Protein AF-A0A556N3B0-F1 (afdb_monomer_lite)

Secondary structure (DSSP, 8-state):
-------SSSTTTTTSSSS-THHHHHSS--------GGGG----EE-TTSPEEPP-GGGGGGSBGGGGTS--SSEEEEEEETTEEEEEES-PPTTBPPEEEEEEEETTEEEEEEEEES-EEEEEEEETTEEEEEEE-----SS-------EEEEEEETTS-EEEEEEBPP-SSEEEEEEEEEEETTEEEEEEEEEETTS-TT-EEEEEEEE-TT--EEEEEEEEEESSSS-SSTT-S--GGGB-

Organism: NCBI:txid2597671

pLDDT: mean 79.21, std 19.55, range [34.5, 97.25]

Sequence (244 aa):
MKYLFVSSFFGFMLLFLATSDFAKEFFTSDKEAFENPLDAILGEKKLDSGNLRRNNFDSILKLNASTLKDSSALYQIRKLRKNLFLLTRKKFFYNNKKYSLFVKTLGDQIVSYHAVNDFAIRGAVSLENRIYFMGDDFTGISNDWQSSYIVKITCLNLDFKEQWSTVSMLNKSYFFYGSGLKYKDNMLIAGIIIRNAGGSSMCVDYYDLFLSKKGEPIRSVFLGTDACTGKNVRELHDITALFE

Structure (mmCIF, N/CA/C/O backbone):
data_AF-A0A556N3B0-F1
#
_entry.id   AF-A0A556N3B0-F1
#
loop_
_atom_site.group_PDB
_atom_site.id
_atom_site.type_symbol
_atom_site.label_atom_id
_atom_site.label_alt_id
_atom_site.label_comp_id
_atom_site.label_asym_id
_atom_site.label_entity_id
_atom_site.label_seq_id
_atom_site.pdbx_PDB_ins_code
_atom_site.Cartn_x
_atom_site.Cartn_y
_atom_site.Cartn_z
_atom_site.occupancy
_atom_site.B_iso_or_equiv
_atom_site.auth_seq_id
_atom_site.auth_comp_id
_atom_site.auth_asym_id
_atom_site.auth_atom_id
_atom_site.pdbx_PDB_model_num
ATOM 1 N N . MET A 1 1 ? 0.324 70.563 -15.895 1.00 36.75 1 MET A N 1
ATOM 2 C CA . MET A 1 1 ? -0.375 70.099 -14.678 1.00 36.75 1 MET A CA 1
ATOM 3 C C . MET A 1 1 ? -1.746 69.571 -15.069 1.00 36.75 1 MET A C 1
ATOM 5 O O . MET A 1 1 ? -2.663 70.347 -15.285 1.00 36.75 1 MET A O 1
ATOM 9 N N . LYS A 1 2 ? -1.862 68.257 -15.246 1.00 34.50 2 LYS A N 1
ATOM 10 C CA . LYS A 1 2 ? -3.128 67.523 -15.338 1.00 34.50 2 LYS A CA 1
ATOM 11 C C . LYS A 1 2 ? -3.025 66.458 -14.259 1.00 34.50 2 LYS A C 1
ATOM 13 O O . LYS A 1 2 ? -2.029 65.761 -14.309 1.00 34.50 2 LYS A O 1
ATOM 18 N N . TYR A 1 3 ? -3.944 66.444 -13.297 1.00 37.59 3 TYR A N 1
ATOM 19 C CA . TYR A 1 3 ? -4.458 65.301 -12.520 1.00 37.59 3 TYR A CA 1
ATOM 20 C C . TYR A 1 3 ? -5.300 65.879 -11.373 1.00 37.59 3 TYR A C 1
ATOM 22 O O . TYR A 1 3 ? -4.870 65.996 -10.232 1.00 37.59 3 TYR A O 1
ATOM 30 N N . LEU A 1 4 ? -6.513 66.294 -11.721 1.00 41.03 4 LEU A N 1
ATOM 31 C CA . LEU A 1 4 ? -7.648 66.379 -10.810 1.00 41.03 4 LEU A CA 1
ATOM 32 C C . LEU A 1 4 ? -8.723 65.489 -11.439 1.00 41.03 4 LEU A C 1
ATOM 34 O O . LEU A 1 4 ? -8.844 65.493 -12.662 1.00 41.03 4 LEU A O 1
ATOM 38 N N . PHE A 1 5 ? -9.461 64.760 -10.600 1.00 39.12 5 PHE A N 1
ATOM 39 C CA . PHE A 1 5 ? -10.418 63.682 -10.907 1.00 39.12 5 PHE A CA 1
ATOM 40 C C . PHE A 1 5 ? -9.821 62.284 -11.088 1.00 39.12 5 PHE A C 1
ATOM 42 O O . PHE A 1 5 ? -9.620 61.856 -12.212 1.00 39.12 5 PHE A O 1
ATOM 49 N N . VAL A 1 6 ? -9.630 61.562 -9.974 1.00 39.59 6 VAL A N 1
ATOM 50 C CA . VAL A 1 6 ? -10.288 60.263 -9.687 1.00 39.59 6 VAL A CA 1
ATOM 51 C C . VAL A 1 6 ? -10.247 60.063 -8.160 1.00 39.59 6 VAL A C 1
ATOM 53 O O . VAL A 1 6 ? -9.342 59.431 -7.628 1.00 39.59 6 VAL A O 1
ATOM 56 N N . SER A 1 7 ? -11.190 60.646 -7.418 1.00 44.59 7 SER A N 1
ATOM 57 C CA . SER A 1 7 ? -11.272 60.467 -5.954 1.00 44.59 7 SER A CA 1
ATOM 58 C C . SER A 1 7 ? -12.703 60.358 -5.420 1.00 44.59 7 SER A C 1
ATOM 60 O O . SER A 1 7 ? -12.953 60.665 -4.260 1.00 44.59 7 SER A O 1
ATOM 62 N N . SER A 1 8 ? -13.657 59.886 -6.229 1.00 41.84 8 SER A N 1
ATOM 63 C CA . SER A 1 8 ? -15.051 59.734 -5.774 1.00 41.84 8 SER A CA 1
ATOM 64 C C . SER A 1 8 ? -15.704 58.377 -6.043 1.00 41.84 8 SER A C 1
ATOM 66 O O . SER A 1 8 ? -16.828 58.175 -5.600 1.00 41.84 8 SER A O 1
ATOM 68 N N . PHE A 1 9 ? -15.022 57.411 -6.673 1.00 42.44 9 PHE A N 1
ATOM 69 C CA . PHE A 1 9 ? -15.621 56.085 -6.918 1.00 42.44 9 PHE A CA 1
ATOM 70 C C . PHE A 1 9 ? -15.215 55.001 -5.904 1.00 42.44 9 PHE A C 1
ATOM 72 O O . PHE A 1 9 ? -15.945 54.035 -5.712 1.00 42.44 9 PHE A O 1
ATOM 79 N N . PHE A 1 10 ? -14.097 55.175 -5.189 1.00 39.94 10 PHE A N 1
ATOM 80 C CA . PHE A 1 10 ? -13.625 54.189 -4.202 1.00 39.94 10 PHE A CA 1
ATOM 81 C C . PHE A 1 10 ? -14.169 54.401 -2.780 1.00 39.94 10 PHE A C 1
ATOM 83 O O . PHE A 1 10 ? -14.151 53.474 -1.976 1.00 39.94 10 PHE A O 1
ATOM 90 N N . GLY A 1 11 ? -14.693 55.590 -2.465 1.00 37.81 11 GLY A N 1
ATOM 91 C CA . GLY A 1 11 ? -15.200 55.904 -1.123 1.00 37.81 11 GLY A CA 1
ATOM 92 C C . GLY A 1 11 ? -16.595 55.345 -0.824 1.00 37.81 11 GLY A C 1
ATOM 93 O O . GLY A 1 11 ? -16.906 55.070 0.329 1.00 37.81 11 GLY A O 1
ATOM 94 N N . PHE A 1 12 ? -17.428 55.131 -1.848 1.00 39.75 12 PHE A N 1
ATOM 95 C CA . PHE A 1 12 ? -18.817 54.694 -1.650 1.00 39.75 12 PHE A CA 1
ATOM 96 C C . PHE A 1 12 ? -18.993 53.169 -1.653 1.00 39.75 12 PHE A C 1
ATOM 98 O O . PHE A 1 12 ? -19.947 52.667 -1.064 1.00 39.75 12 PHE A O 1
ATOM 105 N N . MET A 1 13 ? -18.059 52.413 -2.246 1.00 35.75 13 MET A N 1
ATOM 106 C CA . MET A 1 13 ? -18.145 50.947 -2.249 1.00 35.75 13 MET A CA 1
ATOM 107 C C . MET A 1 13 ? -17.661 50.311 -0.935 1.00 35.75 13 MET A C 1
ATOM 109 O O . MET A 1 13 ? -18.086 49.214 -0.585 1.00 35.75 13 MET A O 1
ATOM 113 N N . LEU A 1 14 ? -16.826 51.021 -0.167 1.00 40.44 14 LEU A N 1
ATOM 114 C CA . LEU A 1 14 ? -16.344 50.564 1.140 1.00 40.44 14 LEU A CA 1
ATOM 115 C C . LEU A 1 14 ? -17.348 50.796 2.279 1.00 40.44 14 LEU A C 1
ATOM 117 O O . LEU A 1 14 ? -17.271 50.106 3.290 1.00 40.44 14 LEU A O 1
ATOM 121 N N . LEU A 1 15 ? -18.324 51.697 2.111 1.00 39.34 15 LEU A N 1
ATOM 122 C CA . LEU A 1 15 ? -19.358 51.923 3.128 1.00 39.34 15 LEU A CA 1
ATOM 123 C C . LEU A 1 15 ? -20.576 50.992 3.002 1.00 39.34 15 LEU A C 1
ATOM 125 O O . LEU A 1 15 ? -21.282 50.805 3.986 1.00 39.34 15 LEU A O 1
ATOM 129 N N . PHE A 1 16 ? -20.801 50.359 1.844 1.00 37.81 16 PHE A N 1
ATOM 130 C CA . PHE A 1 16 ? -21.902 49.398 1.660 1.00 37.81 16 PHE A CA 1
ATOM 131 C C . PHE A 1 16 ? -21.566 47.960 2.087 1.00 37.81 16 PHE A C 1
ATOM 133 O O . PHE A 1 16 ? -22.468 47.141 2.243 1.00 37.81 16 PHE A O 1
ATOM 140 N N . LEU A 1 17 ? -20.291 47.649 2.336 1.00 40.56 17 LEU A N 1
ATOM 141 C CA . LEU A 1 17 ? -19.880 46.359 2.908 1.00 40.56 17 LEU A CA 1
ATOM 142 C C . LEU A 1 17 ? -19.856 46.360 4.444 1.00 40.56 17 LEU A C 1
ATOM 144 O O . LEU A 1 17 ? -19.733 45.299 5.047 1.00 40.56 17 LEU A O 1
ATOM 148 N N . ALA A 1 18 ? -20.005 47.523 5.083 1.00 41.91 18 ALA A N 1
ATOM 149 C CA . ALA A 1 18 ? -19.912 47.654 6.537 1.00 41.91 18 ALA A CA 1
ATOM 150 C C . ALA A 1 18 ? -21.253 47.489 7.280 1.00 41.91 18 ALA A C 1
ATOM 152 O O . ALA A 1 18 ? -21.262 47.501 8.509 1.00 41.91 18 ALA A O 1
ATOM 153 N N . THR A 1 19 ? -22.382 47.335 6.578 1.00 46.47 19 THR A N 1
ATOM 154 C CA . THR A 1 19 ? -23.719 47.300 7.210 1.00 46.47 19 THR A CA 1
ATOM 155 C C . THR A 1 19 ? -24.640 46.187 6.723 1.00 46.47 19 THR A C 1
ATOM 157 O O . THR A 1 19 ? -25.815 46.185 7.075 1.00 46.47 19 THR A O 1
ATOM 160 N N . SER A 1 20 ? -24.144 45.210 5.962 1.00 42.59 20 SER A N 1
ATOM 161 C CA . SER A 1 20 ? -24.963 44.041 5.640 1.00 42.59 20 SER A CA 1
ATOM 162 C C . SER A 1 20 ? -24.733 42.938 6.668 1.00 42.59 20 SER A C 1
ATOM 164 O O . SER A 1 20 ? -23.603 42.515 6.921 1.00 42.59 20 SER A O 1
ATOM 166 N N . ASP A 1 21 ? -25.831 42.427 7.216 1.00 42.41 21 ASP A N 1
ATOM 167 C CA . ASP A 1 21 ? -25.923 41.215 8.039 1.00 42.41 21 ASP A CA 1
ATOM 168 C C . ASP A 1 21 ? -25.259 39.966 7.406 1.00 42.41 21 ASP A C 1
ATOM 170 O O . ASP A 1 21 ? -25.092 38.940 8.061 1.00 42.41 21 ASP A O 1
ATOM 174 N N . PHE A 1 22 ? -24.757 40.085 6.174 1.00 42.22 22 PHE A N 1
ATOM 175 C CA . PHE A 1 22 ? -23.908 39.133 5.461 1.00 42.22 22 PHE A CA 1
ATOM 176 C C . PHE A 1 22 ? -22.582 38.823 6.179 1.00 42.22 22 PHE A C 1
ATOM 178 O O . PHE A 1 22 ? -22.072 37.706 6.101 1.00 42.22 22 PHE A O 1
ATOM 185 N N . ALA A 1 23 ? -22.023 39.781 6.931 1.00 40.31 23 ALA A N 1
ATOM 186 C CA . ALA A 1 23 ? -20.825 39.527 7.735 1.00 40.31 23 ALA A CA 1
ATOM 187 C C . ALA A 1 23 ? -21.133 38.681 8.985 1.00 40.31 23 ALA A C 1
ATOM 189 O O . ALA A 1 23 ? -20.280 37.926 9.438 1.00 40.31 23 ALA A O 1
ATOM 190 N N . LYS A 1 24 ? -22.354 38.737 9.532 1.00 34.91 24 LYS A N 1
ATOM 191 C CA . LYS A 1 24 ? -22.738 37.902 10.682 1.00 34.91 24 LYS A CA 1
ATOM 192 C C . LYS A 1 24 ? -23.066 36.464 10.279 1.00 34.91 24 LYS A C 1
ATOM 194 O O . LYS A 1 24 ? -22.781 35.559 11.061 1.00 34.91 24 LYS A O 1
ATOM 199 N N . GLU A 1 25 ? -23.545 36.230 9.058 1.00 37.56 25 GLU A N 1
ATOM 200 C CA . GLU A 1 25 ? -23.748 34.874 8.522 1.00 37.56 25 GLU A CA 1
ATOM 201 C C . GLU A 1 25 ? -22.436 34.160 8.156 1.00 37.56 25 GLU A C 1
ATOM 203 O O . GLU A 1 25 ? -22.364 32.938 8.259 1.00 37.56 25 GLU A O 1
ATOM 208 N N . PHE A 1 26 ? -21.358 34.887 7.835 1.00 35.78 26 PHE A N 1
ATOM 209 C CA . PHE A 1 26 ? -20.042 34.269 7.601 1.00 35.78 26 PHE A CA 1
ATOM 210 C C . PHE A 1 26 ? -19.286 33.893 8.886 1.00 35.78 26 PHE A C 1
ATOM 212 O O . PHE A 1 26 ? -18.392 33.051 8.839 1.00 35.78 26 PHE A O 1
ATOM 219 N N . PHE A 1 27 ? -19.652 34.478 10.032 1.00 36.75 27 PHE A N 1
ATOM 220 C CA . PHE A 1 27 ? -19.010 34.223 11.331 1.00 36.75 27 PHE A CA 1
ATOM 221 C C . PHE A 1 27 ? -19.883 33.434 12.321 1.00 36.75 27 PHE A C 1
ATOM 223 O O . PHE A 1 27 ? -19.483 33.231 13.464 1.00 36.75 27 PHE A O 1
ATOM 230 N N . THR A 1 28 ? -21.051 32.938 11.900 1.00 37.50 28 THR A N 1
ATOM 231 C CA . THR A 1 28 ? -21.907 32.065 12.724 1.00 37.50 28 THR A CA 1
ATOM 232 C C . THR A 1 28 ? -22.195 30.737 12.025 1.00 37.50 28 THR A C 1
ATOM 234 O O . THR A 1 28 ? -23.330 30.324 11.820 1.00 37.50 28 THR A O 1
ATOM 237 N N . SER A 1 29 ? -21.125 30.024 11.675 1.00 36.59 29 SER A N 1
ATOM 238 C CA . SER A 1 29 ? -21.192 28.601 11.330 1.00 36.59 29 SER A CA 1
ATOM 239 C C . SER A 1 29 ? -19.967 27.819 11.829 1.00 36.59 29 SER A C 1
ATOM 241 O O . SER A 1 29 ? -19.617 26.796 11.249 1.00 36.59 29 SER A O 1
ATOM 243 N N . ASP A 1 30 ? -19.386 28.198 12.967 1.00 35.31 30 ASP A N 1
ATOM 244 C CA . ASP A 1 30 ? -18.747 27.206 13.842 1.00 35.31 30 ASP A CA 1
ATOM 245 C C . ASP A 1 30 ? -19.854 26.513 14.654 1.00 35.31 30 ASP A C 1
ATOM 247 O O . ASP A 1 30 ? -19.910 26.551 15.881 1.00 35.31 30 ASP A O 1
ATOM 251 N N . LYS A 1 31 ? -20.798 25.886 13.934 1.00 37.88 31 LYS A N 1
ATOM 252 C CA . LYS A 1 31 ? -21.476 24.710 14.478 1.00 37.88 31 LYS A CA 1
ATOM 253 C C . LYS A 1 31 ? -20.346 23.761 14.802 1.00 37.88 31 LYS A C 1
ATOM 255 O O . LYS A 1 31 ? -19.605 23.441 13.877 1.00 37.88 31 LYS A O 1
ATOM 260 N N . GLU A 1 32 ? -20.225 23.373 16.068 1.00 41.16 32 GLU A N 1
ATOM 261 C CA . GLU A 1 32 ? -19.396 22.270 16.546 1.00 41.16 32 GLU A CA 1
ATOM 262 C C . GLU A 1 32 ? -19.303 21.208 15.451 1.00 41.16 32 GLU A C 1
ATOM 264 O O . GLU A 1 32 ? -20.209 20.391 15.259 1.00 41.16 32 GLU A O 1
ATOM 269 N N . ALA A 1 33 ? -18.243 21.284 14.645 1.00 45.41 33 ALA A N 1
ATOM 270 C CA . ALA A 1 33 ? -17.947 20.229 13.718 1.00 45.41 33 ALA A CA 1
ATOM 271 C C . ALA A 1 33 ? -17.623 19.092 14.665 1.00 45.41 33 ALA A C 1
ATOM 273 O O . ALA A 1 33 ? -16.637 19.172 15.396 1.00 45.41 33 ALA A O 1
ATOM 274 N N . PHE A 1 34 ? -18.509 18.102 14.742 1.00 50.06 34 PHE A N 1
ATOM 275 C CA . PHE A 1 34 ? -18.175 16.832 15.353 1.00 50.06 34 PHE A CA 1
ATOM 276 C C . PHE A 1 34 ? -16.922 16.355 14.616 1.00 50.06 34 PHE A C 1
ATOM 278 O O . PHE A 1 34 ? -17.015 15.794 13.523 1.00 50.06 34 PHE A O 1
ATOM 285 N N . GLU A 1 35 ? -15.744 16.692 15.151 1.00 74.44 35 GLU A N 1
ATOM 286 C CA . GLU A 1 35 ? -14.474 16.222 14.635 1.00 74.44 35 GLU A CA 1
ATOM 287 C C . GLU A 1 35 ? -14.575 14.718 14.752 1.00 74.44 35 GLU A C 1
ATOM 289 O O . GLU A 1 35 ? -14.735 14.170 15.847 1.00 74.44 35 GLU A O 1
ATOM 294 N N . ASN A 1 36 ? -14.578 14.056 13.599 1.00 87.62 36 ASN A N 1
ATOM 295 C CA . ASN A 1 36 ? -14.548 12.615 13.557 1.00 87.62 36 ASN A CA 1
ATOM 296 C C . ASN A 1 36 ? -13.402 12.180 14.489 1.00 87.62 36 ASN A C 1
ATOM 298 O O . ASN A 1 36 ? -12.274 12.614 14.259 1.00 87.62 36 ASN A O 1
ATOM 302 N N . PRO A 1 37 ? -13.638 11.355 15.528 1.00 90.69 37 PRO A N 1
ATOM 303 C CA . PRO A 1 37 ? -12.607 11.009 16.508 1.00 90.69 37 PRO A CA 1
ATOM 304 C C . PRO A 1 37 ? -11.322 10.422 15.902 1.00 90.69 37 PRO A C 1
ATOM 306 O O . PRO A 1 37 ? -10.266 10.444 16.536 1.00 90.69 37 PRO A O 1
ATOM 309 N N . LEU A 1 38 ? -11.382 9.922 14.662 1.00 91.44 38 LEU A N 1
ATOM 310 C CA . LEU A 1 38 ? -10.204 9.524 13.894 1.00 91.44 38 LEU A CA 1
ATOM 311 C C . LEU A 1 38 ? -9.234 10.684 13.667 1.00 91.44 38 LEU A C 1
ATOM 313 O O . LEU A 1 38 ? -8.030 10.454 13.657 1.00 91.44 38 LEU A O 1
ATOM 317 N N . ASP A 1 39 ? -9.720 11.914 13.518 1.00 89.38 39 ASP A N 1
ATOM 318 C CA . ASP A 1 39 ? -8.914 13.105 13.238 1.00 89.38 39 ASP A CA 1
ATOM 319 C C . ASP A 1 39 ? -7.958 13.450 14.400 1.00 89.38 39 ASP A C 1
ATOM 321 O O . ASP A 1 39 ? -6.907 14.051 14.173 1.00 89.38 39 ASP A O 1
ATOM 325 N N . ALA A 1 40 ? -8.225 12.949 15.614 1.00 88.75 40 ALA A N 1
ATOM 326 C CA . ALA A 1 40 ? -7.316 13.029 16.763 1.00 88.75 40 ALA A CA 1
ATOM 327 C C . ALA A 1 40 ? -6.145 12.020 16.704 1.00 88.75 40 ALA A C 1
ATOM 329 O O . ALA A 1 40 ? -5.156 12.133 17.442 1.00 88.75 40 ALA A O 1
ATOM 330 N N . ILE A 1 41 ? -6.209 11.017 15.825 1.00 89.06 41 ILE A N 1
ATOM 331 C CA . ILE A 1 41 ? -5.116 10.069 15.591 1.00 89.06 41 ILE A CA 1
ATOM 332 C C . ILE A 1 41 ? -4.162 10.719 14.596 1.00 89.06 41 ILE A C 1
ATOM 334 O O . ILE A 1 41 ? -4.437 10.780 13.405 1.00 89.06 41 ILE A O 1
ATOM 338 N N . LEU A 1 42 ? -3.029 11.234 15.065 1.00 85.12 42 LEU A N 1
ATOM 339 C CA . LEU A 1 42 ? -2.148 12.087 14.262 1.00 85.12 42 LEU A CA 1
ATOM 340 C C . LEU A 1 42 ? -0.837 11.395 13.853 1.00 85.12 42 LEU A C 1
ATOM 342 O O . LEU A 1 42 ? -0.106 11.938 13.014 1.00 85.12 42 LEU A O 1
ATOM 346 N N . GLY A 1 43 ? -0.538 10.238 14.453 1.00 84.00 43 GLY A N 1
ATOM 347 C CA . GLY A 1 43 ? 0.666 9.448 14.206 1.00 84.00 43 GLY A CA 1
ATOM 348 C C . GLY A 1 43 ? 1.959 10.102 14.706 1.00 84.00 43 GLY A C 1
ATOM 349 O O . GLY A 1 43 ? 1.950 11.037 15.513 1.00 84.00 43 GLY A O 1
ATOM 350 N N . GLU A 1 44 ? 3.091 9.600 14.225 1.00 80.12 44 GLU A N 1
ATOM 351 C CA . GLU A 1 44 ? 4.426 10.084 14.598 1.00 80.12 44 GLU A CA 1
ATOM 352 C C . GLU A 1 44 ? 4.787 11.399 13.877 1.00 80.12 44 GLU A C 1
ATOM 354 O O . GLU A 1 44 ? 4.534 11.555 12.678 1.00 80.12 44 GLU A O 1
ATOM 359 N N . LYS A 1 45 ? 5.385 12.344 14.618 1.00 81.44 45 LYS A N 1
ATOM 360 C CA . LYS A 1 45 ? 5.829 13.661 14.125 1.00 81.44 45 LYS A CA 1
ATOM 361 C C . LYS A 1 45 ? 7.167 14.044 14.750 1.00 81.44 45 LYS A C 1
ATOM 363 O O . LYS A 1 45 ? 7.288 13.961 15.971 1.00 81.44 45 LYS A O 1
ATOM 368 N N . LYS A 1 46 ? 8.114 14.562 13.963 1.00 76.00 46 LYS A N 1
ATOM 369 C CA . LYS A 1 46 ? 9.288 15.268 14.499 1.00 76.00 46 LYS A CA 1
ATOM 370 C C . LYS A 1 46 ? 8.911 16.707 14.856 1.00 76.00 46 LYS A C 1
ATOM 372 O O . LYS A 1 46 ? 8.385 17.453 14.030 1.00 76.00 46 LYS A O 1
ATOM 377 N N . LEU A 1 47 ? 9.113 17.058 16.118 1.00 79.50 47 LEU A N 1
ATOM 378 C CA . LEU A 1 47 ? 8.875 18.388 16.664 1.00 79.50 47 LEU A CA 1
ATOM 379 C C . LEU A 1 47 ? 10.064 19.301 16.353 1.00 79.50 47 LEU A C 1
ATOM 381 O O . LEU A 1 47 ? 11.168 18.824 16.090 1.00 79.50 47 LEU A O 1
ATOM 385 N N . ASP A 1 48 ? 9.849 20.610 16.440 1.00 79.25 48 ASP A N 1
ATOM 386 C CA . ASP A 1 48 ? 10.894 21.609 16.172 1.00 79.25 48 ASP A CA 1
ATOM 387 C C . ASP A 1 48 ? 12.062 21.504 17.166 1.00 79.25 48 ASP A C 1
ATOM 389 O O . ASP A 1 48 ? 13.202 21.808 16.833 1.00 79.25 48 ASP A O 1
ATOM 393 N N . SER A 1 49 ? 11.802 20.959 18.359 1.00 74.94 49 SER A N 1
ATOM 394 C CA . SER A 1 49 ? 12.816 20.603 19.360 1.00 74.94 49 SER A CA 1
ATOM 395 C C . SER A 1 49 ? 13.689 19.400 18.978 1.00 74.94 49 SER A C 1
ATOM 397 O O . SER A 1 49 ? 14.543 18.992 19.757 1.00 74.94 49 SER A O 1
ATOM 399 N N . GLY A 1 50 ? 13.453 18.779 17.820 1.00 70.06 50 GLY A N 1
ATOM 400 C CA . GLY A 1 50 ? 14.121 17.554 17.378 1.00 70.06 50 GLY A CA 1
ATOM 401 C C . GLY A 1 50 ? 13.522 16.268 17.955 1.00 70.06 50 GLY A C 1
ATOM 402 O O . GLY A 1 50 ? 13.763 15.196 17.400 1.00 70.06 50 GLY A O 1
ATOM 403 N N . ASN A 1 51 ? 12.698 16.365 19.002 1.00 73.25 51 ASN A N 1
ATOM 404 C CA . ASN A 1 51 ? 12.033 15.227 19.635 1.00 73.25 51 ASN A CA 1
ATOM 405 C C . ASN A 1 51 ? 10.950 14.614 18.736 1.00 73.25 51 ASN A C 1
ATOM 407 O O . ASN A 1 51 ? 10.279 15.312 17.975 1.00 73.25 51 ASN A O 1
ATOM 411 N N . LEU A 1 52 ? 10.723 13.308 18.869 1.00 70.50 52 LEU A N 1
ATOM 412 C CA . LEU A 1 52 ? 9.631 12.609 18.192 1.00 70.50 52 LEU A CA 1
ATOM 413 C C . LEU A 1 52 ? 8.402 12.538 19.102 1.00 70.50 52 LEU A C 1
ATOM 415 O O . LEU A 1 52 ? 8.470 12.036 20.225 1.00 70.50 52 LEU A O 1
ATOM 419 N N . ARG A 1 53 ? 7.249 12.999 18.609 1.00 75.31 53 ARG A N 1
ATOM 420 C CA . ARG A 1 53 ? 5.962 12.720 19.250 1.00 75.31 53 ARG A CA 1
ATOM 421 C C . ARG A 1 53 ? 5.654 11.234 19.103 1.00 75.31 53 ARG A C 1
ATOM 423 O O . ARG A 1 53 ? 5.610 10.727 17.982 1.00 75.31 53 ARG A O 1
ATOM 430 N N . ARG A 1 54 ? 5.362 10.574 20.226 1.00 75.19 54 ARG A N 1
ATOM 431 C CA . ARG A 1 54 ? 4.957 9.165 20.268 1.00 75.19 54 ARG A CA 1
ATOM 432 C C . ARG A 1 54 ? 3.739 8.924 19.368 1.00 75.19 54 ARG A C 1
ATOM 434 O O . ARG A 1 54 ? 2.795 9.716 19.379 1.00 75.19 54 ARG A O 1
ATOM 441 N N . ASN A 1 55 ? 3.768 7.847 18.582 1.00 80.06 55 ASN A N 1
ATOM 442 C CA . ASN A 1 55 ? 2.615 7.443 17.780 1.00 80.06 55 ASN A CA 1
ATOM 443 C C . ASN A 1 55 ? 1.395 7.163 18.689 1.00 80.06 55 ASN A C 1
ATOM 445 O O . ASN A 1 55 ? 1.544 6.831 19.864 1.00 80.06 55 ASN A O 1
ATOM 449 N N . ASN A 1 56 ? 0.184 7.359 18.165 1.00 86.31 56 ASN A N 1
ATOM 450 C CA . ASN A 1 56 ? -1.058 7.233 18.936 1.00 86.31 56 ASN A CA 1
ATOM 451 C C . ASN A 1 56 ? -2.087 6.317 18.262 1.00 86.31 56 ASN A C 1
ATOM 453 O O . ASN A 1 56 ? -3.291 6.514 18.409 1.00 86.31 56 ASN A O 1
ATOM 457 N N . PHE A 1 57 ? -1.617 5.324 17.505 1.00 91.00 57 PHE A N 1
ATOM 458 C CA . PHE A 1 57 ? -2.498 4.432 16.753 1.00 91.00 57 PHE A CA 1
ATOM 459 C C . PHE A 1 57 ? -3.355 3.534 17.646 1.00 91.00 57 PHE A C 1
ATOM 461 O O . PHE A 1 57 ? -4.500 3.289 17.288 1.00 91.00 57 PHE A O 1
ATOM 468 N N . ASP A 1 58 ? -2.873 3.145 18.831 1.00 92.25 58 ASP A N 1
ATOM 469 C CA . ASP A 1 58 ? -3.648 2.359 19.806 1.00 92.25 58 ASP A CA 1
ATOM 470 C C . ASP A 1 58 ? -4.968 3.029 20.211 1.00 92.25 58 ASP A C 1
ATOM 472 O O . ASP A 1 58 ? -5.936 2.350 20.556 1.00 92.25 58 ASP A O 1
ATOM 476 N N . SER A 1 59 ? -5.048 4.362 20.127 1.00 91.81 59 SER A N 1
ATOM 477 C CA . SER A 1 59 ? -6.285 5.102 20.386 1.00 91.81 59 SER A CA 1
ATOM 478 C C . SER A 1 59 ? -7.430 4.684 19.460 1.00 91.81 59 SER A C 1
ATOM 480 O O . SER A 1 59 ? -8.586 4.843 19.841 1.00 91.81 59 SER A O 1
ATOM 482 N N . ILE A 1 60 ? -7.139 4.102 18.287 1.00 94.25 60 ILE A N 1
ATOM 483 C CA . ILE A 1 60 ? -8.164 3.617 17.357 1.00 94.25 60 ILE A CA 1
ATOM 484 C C . ILE A 1 60 ? -9.000 2.478 17.940 1.00 94.25 60 ILE A C 1
ATOM 486 O O . ILE A 1 60 ? -10.175 2.361 17.618 1.00 94.25 60 ILE A O 1
ATOM 490 N N . LEU A 1 61 ? -8.420 1.662 18.827 1.00 96.12 61 LEU A N 1
ATOM 491 C CA . LEU A 1 61 ? -9.107 0.530 19.456 1.00 96.12 61 LEU A CA 1
ATOM 492 C C . LEU A 1 61 ? -10.203 0.979 20.433 1.00 96.12 61 LEU A C 1
ATOM 494 O O . LEU A 1 61 ? -11.043 0.179 20.830 1.00 96.12 61 LEU A O 1
ATOM 498 N N . LYS A 1 62 ? -10.193 2.256 20.833 1.00 94.88 62 LYS A N 1
ATOM 499 C CA . LYS A 1 62 ? -11.189 2.852 21.733 1.00 94.88 62 LYS A CA 1
ATOM 500 C C . LYS A 1 62 ? -12.374 3.465 20.982 1.00 94.88 62 LYS A C 1
ATOM 502 O O . LYS A 1 62 ? -13.298 3.951 21.624 1.00 94.88 62 LYS A O 1
ATOM 507 N N . LEU A 1 63 ? -12.323 3.496 19.650 1.00 95.00 63 LEU A N 1
ATOM 508 C CA . LEU A 1 63 ? -13.362 4.082 18.809 1.00 95.00 63 LEU A CA 1
ATOM 509 C C . LEU A 1 63 ? -14.370 3.022 18.359 1.00 95.00 63 LEU A C 1
ATOM 511 O O . LEU A 1 63 ? -14.043 1.840 18.213 1.00 95.00 63 LEU A O 1
ATOM 515 N N . ASN A 1 64 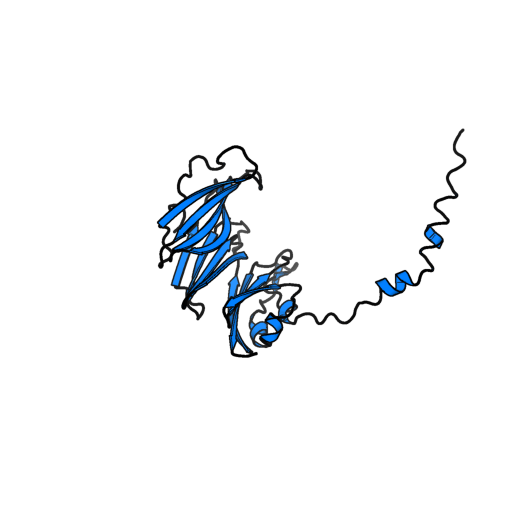? -15.586 3.473 18.060 1.00 95.69 64 ASN A N 1
ATOM 516 C CA . ASN A 1 64 ? -16.603 2.629 17.449 1.00 95.69 64 ASN A CA 1
ATOM 517 C C . ASN A 1 64 ? -16.346 2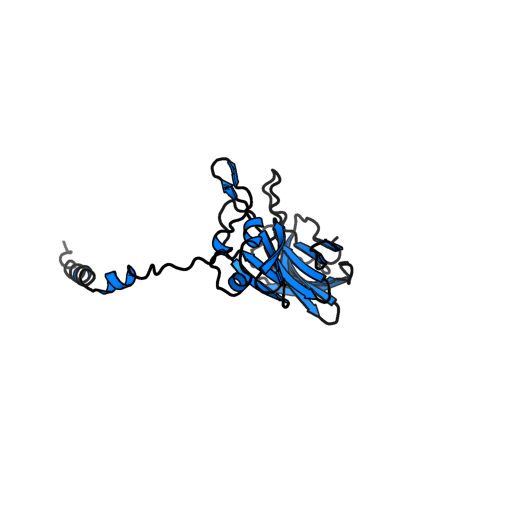.488 15.941 1.00 95.69 64 ASN A C 1
ATOM 519 O O . ASN A 1 64 ? -15.886 3.411 15.268 1.00 95.69 64 ASN A O 1
ATOM 523 N N . ALA A 1 65 ? -16.675 1.330 15.376 1.00 95.31 65 ALA A N 1
ATOM 524 C CA . ALA A 1 65 ? -16.544 1.071 13.946 1.00 95.31 65 ALA A CA 1
ATOM 525 C C . ALA A 1 65 ? -17.479 1.954 13.104 1.00 95.31 65 ALA A C 1
ATOM 527 O O . ALA A 1 65 ? -17.184 2.221 11.939 1.00 95.31 65 ALA A O 1
ATOM 528 N N . SER A 1 66 ? -18.589 2.423 13.673 1.00 93.81 66 SER A N 1
ATOM 529 C CA . SER A 1 66 ? -19.491 3.414 13.083 1.00 93.81 66 SER A CA 1
ATOM 530 C C . SER A 1 66 ? -18.758 4.687 12.658 1.00 93.81 66 SER A C 1
ATOM 532 O O . SER A 1 66 ? -19.030 5.179 11.567 1.00 93.81 66 SER A O 1
ATOM 534 N N . THR A 1 67 ? -17.732 5.111 13.400 1.00 92.25 67 THR A N 1
ATOM 535 C CA . THR A 1 67 ? -16.871 6.254 13.056 1.00 92.25 67 THR A CA 1
ATOM 536 C C . THR A 1 67 ? -16.140 6.086 11.715 1.00 92.25 67 THR A C 1
ATOM 538 O O . THR A 1 67 ? -15.786 7.066 11.060 1.00 92.25 67 THR A O 1
ATOM 541 N N . LEU A 1 68 ? -15.943 4.844 11.250 1.00 92.44 68 LEU A N 1
ATOM 542 C CA . LEU A 1 68 ? -15.353 4.555 9.937 1.00 92.44 68 LEU A CA 1
ATOM 543 C C . LEU A 1 68 ? -16.318 4.818 8.767 1.00 92.44 68 LEU A C 1
ATOM 545 O O . LEU A 1 68 ? -15.906 4.749 7.608 1.00 92.44 68 LEU A O 1
ATOM 549 N N . LYS A 1 69 ? -17.605 5.052 9.045 1.00 85.88 69 LYS A N 1
ATOM 550 C CA . LYS A 1 69 ? -18.614 5.422 8.040 1.00 85.88 69 LYS A CA 1
ATOM 551 C C . LYS A 1 69 ? -18.737 6.935 7.886 1.00 85.88 69 LYS A C 1
ATOM 553 O O . LYS A 1 69 ? -19.189 7.391 6.838 1.00 85.88 69 LYS A O 1
ATOM 558 N N . ASP A 1 70 ? -18.320 7.680 8.901 1.00 83.88 70 ASP A N 1
ATOM 559 C CA . ASP A 1 70 ? -18.381 9.132 8.910 1.00 83.88 70 ASP A CA 1
ATOM 560 C C . ASP A 1 70 ? -17.244 9.726 8.074 1.00 83.88 70 ASP A C 1
ATOM 562 O O . ASP A 1 70 ? -16.167 9.141 7.909 1.00 83.88 70 ASP A O 1
ATOM 566 N N . SER A 1 71 ? -17.458 10.928 7.545 1.00 85.44 71 SER A N 1
ATOM 567 C CA . SER A 1 71 ? -16.384 11.659 6.882 1.00 85.44 71 SER A CA 1
ATOM 568 C C . SER A 1 71 ? -15.319 12.053 7.904 1.00 85.44 71 SER A C 1
ATOM 570 O O . SER A 1 71 ? -15.632 12.671 8.915 1.00 85.44 71 SER A O 1
ATOM 572 N N . SER A 1 72 ? -14.059 11.735 7.622 1.00 89.81 72 SER A N 1
ATOM 573 C CA . SER A 1 72 ? -12.903 12.228 8.377 1.00 89.81 72 SER A CA 1
ATOM 574 C C . SER A 1 72 ? -12.183 13.311 7.573 1.00 89.81 72 SER A C 1
ATOM 576 O O . SER A 1 72 ? -12.001 13.179 6.352 1.00 89.81 72 SER A O 1
ATOM 578 N N . ALA A 1 73 ? -11.765 14.386 8.242 1.00 89.12 73 ALA A N 1
ATOM 579 C CA . ALA A 1 73 ? -10.998 15.455 7.611 1.00 89.12 73 ALA A CA 1
ATOM 580 C C . ALA A 1 73 ? -9.557 15.012 7.309 1.00 89.12 73 ALA A C 1
ATOM 582 O O . ALA A 1 73 ? -8.977 15.404 6.289 1.00 89.12 73 ALA A O 1
ATOM 583 N N . LEU A 1 74 ? -8.985 14.168 8.169 1.00 88.25 74 LEU A N 1
ATOM 584 C CA . LEU A 1 74 ? -7.604 13.709 8.082 1.00 88.25 74 LEU A CA 1
ATOM 585 C C . LEU A 1 74 ? -7.440 12.439 7.239 1.00 88.25 74 LEU A C 1
ATOM 587 O O . LEU A 1 74 ? -6.417 12.282 6.564 1.00 88.25 74 LEU A O 1
ATOM 591 N N . TYR A 1 75 ? -8.433 11.552 7.243 1.00 90.94 75 TYR A N 1
ATOM 592 C CA . TYR A 1 75 ? -8.358 10.223 6.647 1.00 90.94 75 TYR A CA 1
ATOM 593 C C . TYR A 1 75 ? -9.317 10.040 5.476 1.00 90.94 75 TYR A C 1
ATOM 595 O O . TYR A 1 75 ? -10.486 10.426 5.490 1.00 90.94 75 TYR A O 1
ATOM 603 N N . GLN A 1 76 ? -8.806 9.395 4.435 1.00 91.75 76 GLN A N 1
ATOM 604 C CA . GLN A 1 76 ? -9.591 8.714 3.428 1.00 91.75 76 GLN A CA 1
ATOM 605 C C . GLN A 1 76 ? -9.823 7.292 3.918 1.00 91.75 76 GLN A C 1
ATOM 607 O O . GLN A 1 76 ? -8.873 6.540 4.133 1.00 91.75 76 GLN A O 1
ATOM 612 N N . ILE A 1 77 ? -11.090 6.935 4.088 1.00 93.81 77 ILE A N 1
ATOM 613 C CA . ILE A 1 77 ? -11.494 5.622 4.575 1.00 93.81 77 ILE A CA 1
ATOM 614 C C . ILE A 1 77 ? -11.983 4.817 3.379 1.00 93.81 77 ILE A C 1
ATOM 616 O O . ILE A 1 77 ? -12.944 5.194 2.710 1.00 93.81 77 ILE A O 1
ATOM 620 N N . ARG A 1 78 ? -11.309 3.705 3.091 1.00 94.31 78 ARG A N 1
ATOM 621 C CA . ARG A 1 78 ? -11.690 2.775 2.031 1.00 94.31 78 ARG A CA 1
ATOM 622 C C . ARG A 1 78 ? -12.028 1.424 2.634 1.00 94.31 78 ARG A C 1
ATOM 624 O O . ARG A 1 78 ? -11.183 0.763 3.231 1.00 94.31 78 ARG A O 1
ATOM 631 N N . LYS A 1 79 ? -13.260 0.970 2.430 1.00 94.81 79 LYS A N 1
ATOM 632 C CA . LYS A 1 79 ? -13.661 -0.392 2.783 1.00 94.81 79 LYS A CA 1
ATOM 633 C C . LYS A 1 79 ? -13.040 -1.381 1.794 1.00 94.81 79 LYS A C 1
ATOM 635 O O . LYS A 1 79 ? -13.252 -1.249 0.594 1.00 94.81 79 LYS A O 1
ATOM 640 N N . LEU A 1 80 ? -12.286 -2.364 2.289 1.00 93.38 80 LEU A N 1
ATOM 641 C CA . LEU A 1 80 ? -11.711 -3.431 1.455 1.00 93.38 80 LEU A CA 1
ATOM 642 C C . LEU A 1 80 ? -12.612 -4.666 1.414 1.00 93.38 80 LEU A C 1
ATOM 644 O O . LEU A 1 80 ? -12.718 -5.324 0.387 1.00 93.38 80 LEU A O 1
ATOM 648 N N . ARG A 1 81 ? -13.273 -4.973 2.534 1.00 92.56 81 ARG A N 1
ATOM 649 C CA . ARG A 1 81 ? -14.316 -6.005 2.655 1.00 92.56 81 ARG A CA 1
ATOM 650 C C . ARG A 1 81 ? -15.207 -5.705 3.860 1.00 92.56 81 ARG A C 1
ATOM 652 O O . ARG A 1 81 ? -15.026 -4.687 4.522 1.00 92.56 81 ARG A O 1
ATOM 659 N N . LYS A 1 82 ? -16.178 -6.578 4.166 1.00 91.44 82 LYS A N 1
ATOM 660 C CA . LYS A 1 82 ? -17.199 -6.354 5.213 1.00 91.44 82 LYS A CA 1
ATOM 661 C C . LYS A 1 82 ? -16.631 -5.814 6.533 1.00 91.44 82 LYS A C 1
ATOM 663 O O . LYS A 1 82 ? -17.215 -4.881 7.071 1.00 91.44 82 LYS A O 1
ATOM 668 N N . ASN A 1 83 ? -15.523 -6.379 7.008 1.00 95.06 83 ASN A N 1
ATOM 669 C CA . ASN A 1 83 ? -14.944 -6.124 8.327 1.00 95.06 83 ASN A CA 1
ATOM 670 C C . ASN A 1 83 ? -13.500 -5.592 8.292 1.00 95.06 83 ASN A C 1
ATOM 672 O O . ASN A 1 83 ? -12.799 -5.684 9.297 1.00 95.06 83 ASN A O 1
ATOM 676 N N . LEU A 1 84 ? -13.034 -5.098 7.144 1.00 96.62 84 LEU A N 1
ATOM 677 C CA . LEU A 1 84 ? -11.666 -4.614 6.970 1.00 96.62 84 LEU A CA 1
ATOM 678 C C . LEU A 1 84 ? -11.673 -3.303 6.192 1.00 96.62 84 LEU A C 1
ATOM 680 O O . LEU A 1 84 ? -12.201 -3.227 5.076 1.00 96.62 84 LEU A O 1
ATOM 684 N N . PHE A 1 85 ? -11.033 -2.304 6.778 1.00 96.38 85 PHE A N 1
ATOM 685 C CA . PHE A 1 85 ? -10.937 -0.952 6.258 1.00 96.38 85 PHE A CA 1
ATOM 686 C C . PHE A 1 85 ? -9.470 -0.559 6.122 1.00 96.38 85 PHE A C 1
ATOM 688 O O . PHE A 1 85 ? -8.622 -1.018 6.883 1.00 96.38 85 PHE A O 1
ATOM 695 N N . LEU A 1 86 ? -9.190 0.285 5.138 1.00 95.06 86 LEU A N 1
ATOM 696 C CA . LEU A 1 86 ? -7.918 0.956 4.942 1.00 95.06 86 LEU A CA 1
ATOM 697 C C . LEU A 1 86 ? -8.132 2.448 5.180 1.00 95.06 86 LEU A C 1
ATOM 699 O O . LEU A 1 86 ? -8.993 3.057 4.546 1.00 95.06 86 LEU A O 1
ATOM 703 N N . LEU A 1 87 ? -7.348 3.024 6.080 1.00 93.88 87 LEU A N 1
ATOM 704 C CA . LEU A 1 87 ? -7.322 4.450 6.353 1.00 93.88 87 LEU A CA 1
ATOM 705 C C . LEU A 1 87 ? -6.014 4.997 5.789 1.00 93.88 87 LEU A C 1
ATOM 707 O O . LEU A 1 87 ? -4.928 4.641 6.252 1.00 93.88 87 LEU A O 1
ATOM 711 N N . THR A 1 88 ? -6.127 5.871 4.799 1.00 90.06 88 THR A N 1
ATOM 712 C CA . THR A 1 88 ? -4.992 6.558 4.180 1.00 90.06 88 THR A CA 1
ATOM 713 C C . THR A 1 88 ? -5.092 8.039 4.495 1.00 90.06 88 THR A C 1
ATOM 715 O O . THR A 1 88 ? -6.154 8.645 4.368 1.00 90.06 88 THR A O 1
ATOM 718 N N . ARG A 1 89 ? -3.997 8.646 4.938 1.00 85.31 89 ARG A N 1
ATOM 719 C CA . ARG A 1 89 ? -3.981 10.064 5.298 1.00 85.31 89 ARG A CA 1
ATOM 720 C C . ARG A 1 89 ? -4.177 10.944 4.051 1.00 85.31 89 ARG A C 1
ATOM 722 O O . ARG A 1 89 ? -3.467 10.772 3.067 1.00 85.31 89 ARG A O 1
ATOM 729 N N . LYS A 1 90 ? -5.109 11.903 4.105 1.00 85.12 90 LYS A N 1
ATOM 730 C CA . LYS A 1 90 ? -5.392 12.869 3.020 1.00 85.12 90 LYS A CA 1
ATOM 731 C C . LYS A 1 90 ? -4.391 14.021 2.980 1.00 85.12 90 LYS A C 1
ATOM 733 O O . LYS A 1 90 ? -4.016 14.484 1.910 1.00 85.12 90 LYS A O 1
ATOM 738 N N . LYS A 1 91 ? -4.002 14.518 4.158 1.00 76.81 91 LYS A N 1
ATOM 739 C CA . LYS A 1 91 ? -3.150 15.703 4.325 1.00 76.81 91 LYS A CA 1
ATOM 740 C C . LYS A 1 91 ? -1.849 15.319 5.011 1.00 76.81 91 LYS A C 1
ATOM 742 O O . LYS A 1 91 ? -1.879 14.789 6.121 1.00 76.81 91 LYS A O 1
ATOM 747 N N . PHE A 1 92 ? -0.719 15.626 4.386 1.00 72.25 92 PHE A N 1
ATOM 748 C CA . PHE A 1 92 ? 0.601 15.441 4.981 1.00 72.25 92 PHE A CA 1
ATOM 749 C C . PHE A 1 92 ? 1.095 16.777 5.525 1.00 72.25 92 PHE A C 1
ATOM 751 O O . PHE A 1 92 ? 1.065 17.784 4.825 1.00 72.25 92 PHE A O 1
ATOM 758 N N . PHE A 1 93 ? 1.524 16.779 6.785 1.00 68.88 93 PHE A N 1
ATOM 759 C CA . PHE A 1 93 ? 2.151 17.947 7.393 1.00 68.88 93 PHE A CA 1
ATOM 760 C C . PHE A 1 93 ? 3.664 17.758 7.382 1.00 68.88 93 PHE A C 1
ATOM 762 O O . PHE A 1 93 ? 4.151 16.625 7.447 1.00 68.88 93 PHE A O 1
ATOM 769 N N . TYR A 1 94 ? 4.391 18.871 7.326 1.00 68.44 94 TYR A N 1
ATOM 770 C CA . TYR A 1 94 ? 5.844 18.884 7.443 1.00 68.44 94 TYR A CA 1
ATOM 771 C C . TYR A 1 94 ? 6.295 18.081 8.677 1.00 68.44 94 TYR A C 1
ATOM 773 O O . TYR A 1 94 ? 5.657 18.157 9.733 1.00 68.44 94 TYR A O 1
ATOM 781 N N . ASN A 1 95 ? 7.366 17.294 8.529 1.00 70.56 95 ASN A N 1
ATOM 782 C CA . ASN A 1 95 ? 7.952 16.440 9.572 1.00 70.56 95 ASN A CA 1
ATOM 783 C C . ASN A 1 95 ? 7.088 15.271 10.100 1.00 70.56 95 ASN A C 1
ATOM 785 O O . ASN A 1 95 ? 7.451 14.659 11.110 1.00 70.56 95 ASN A O 1
ATOM 789 N N . ASN A 1 96 ? 5.970 14.925 9.452 1.00 74.38 96 ASN A N 1
ATOM 790 C CA . ASN A 1 96 ? 5.218 13.712 9.791 1.00 74.38 96 ASN A CA 1
ATOM 791 C C . ASN A 1 96 ? 5.693 12.504 8.991 1.00 74.38 96 ASN A C 1
ATOM 793 O O . ASN A 1 96 ? 5.883 12.597 7.778 1.00 74.38 96 ASN A O 1
ATOM 797 N N . LYS A 1 97 ? 5.737 11.341 9.650 1.00 73.56 97 LYS A N 1
ATOM 798 C CA . LYS A 1 97 ? 5.825 10.070 8.930 1.00 73.56 97 LYS A CA 1
ATOM 799 C C . LYS A 1 97 ? 4.583 9.851 8.078 1.00 73.56 97 LYS A C 1
ATOM 801 O O . LYS A 1 97 ? 3.458 10.169 8.484 1.00 73.56 97 LYS A O 1
ATOM 806 N N . LYS A 1 98 ? 4.789 9.256 6.906 1.00 77.44 98 LYS A N 1
ATOM 807 C CA . LYS A 1 98 ? 3.697 8.685 6.122 1.00 77.44 98 LYS A CA 1
ATOM 808 C C . LYS A 1 98 ? 3.269 7.385 6.780 1.00 77.44 98 LYS A C 1
ATOM 810 O O . LYS A 1 98 ? 4.099 6.608 7.241 1.00 77.44 98 LYS A O 1
ATOM 815 N N . TYR A 1 99 ? 1.967 7.165 6.842 1.00 83.25 99 TYR A N 1
ATOM 816 C CA . TYR A 1 99 ? 1.423 5.919 7.345 1.00 83.25 99 TYR A CA 1
ATOM 817 C C . TYR A 1 99 ? 0.053 5.659 6.739 1.00 83.25 99 TYR A C 1
ATOM 819 O O . TYR A 1 99 ? -0.662 6.577 6.323 1.00 83.25 99 TYR A O 1
ATOM 827 N N . SER A 1 100 ? -0.313 4.387 6.723 1.00 90.06 100 SER A N 1
ATOM 828 C CA . SER A 1 100 ? -1.670 3.922 6.461 1.00 90.06 100 SER A CA 1
ATOM 829 C C . SER A 1 100 ? -2.051 2.888 7.514 1.00 90.06 100 SER A C 1
ATOM 831 O O . SER A 1 100 ? -1.186 2.193 8.044 1.00 90.06 100 SER A O 1
ATOM 833 N N . LEU A 1 101 ? -3.339 2.784 7.829 1.00 93.19 101 LEU A N 1
ATOM 834 C CA . LEU A 1 101 ? -3.834 1.843 8.831 1.00 93.19 101 LEU A CA 1
ATOM 835 C C . LEU A 1 101 ? -4.785 0.850 8.183 1.00 93.19 101 LEU A C 1
ATOM 837 O O . LEU A 1 101 ? -5.776 1.247 7.572 1.00 93.19 101 LEU A O 1
ATOM 841 N N . PHE A 1 102 ? -4.531 -0.437 8.373 1.00 95.88 102 PHE A N 1
ATOM 842 C CA . PHE A 1 102 ? -5.571 -1.442 8.223 1.00 95.88 102 PHE A CA 1
ATOM 843 C C . PHE A 1 102 ? -6.310 -1.591 9.542 1.00 95.88 102 PHE A C 1
ATOM 845 O O . PHE A 1 102 ? -5.685 -1.680 10.593 1.00 95.88 102 PHE A O 1
ATOM 852 N N . VAL A 1 103 ? -7.636 -1.633 9.487 1.00 96.88 103 VAL A N 1
ATOM 853 C CA . VAL A 1 103 ? -8.498 -1.682 10.670 1.00 96.88 103 VAL A CA 1
ATOM 854 C C . VAL A 1 103 ? -9.507 -2.805 10.505 1.00 96.88 103 VAL A C 1
ATOM 856 O O . VAL A 1 103 ? -10.246 -2.851 9.517 1.00 96.88 103 VAL A O 1
ATOM 859 N N . LYS A 1 104 ? -9.533 -3.724 11.471 1.00 96.94 104 LYS A N 1
ATOM 860 C CA . LYS A 1 104 ? -10.516 -4.804 11.566 1.00 96.94 104 LYS A CA 1
ATOM 861 C C . LYS A 1 104 ? -11.627 -4.438 12.527 1.00 96.94 104 LYS A C 1
ATOM 863 O O . LYS A 1 104 ? -11.389 -3.880 13.595 1.00 96.94 104 LYS A O 1
ATOM 868 N N . THR A 1 105 ? -12.829 -4.862 12.174 1.00 97.06 105 THR A N 1
ATOM 869 C CA . THR A 1 105 ? -14.028 -4.625 12.977 1.00 97.06 105 THR A CA 1
ATOM 870 C C . THR A 1 105 ? -14.751 -5.930 13.293 1.00 97.06 105 THR A C 1
ATOM 872 O O . THR A 1 105 ? -14.688 -6.894 12.526 1.00 97.06 105 THR A O 1
ATOM 875 N N . LEU A 1 106 ? -15.448 -5.956 14.424 1.00 96.69 106 LEU A N 1
ATOM 876 C CA . LEU A 1 106 ? -16.414 -6.988 14.786 1.00 96.69 106 LEU A CA 1
ATOM 877 C C . LEU A 1 106 ? -17.656 -6.285 15.336 1.00 96.69 106 LEU A C 1
ATOM 879 O O . LEU A 1 106 ? -17.610 -5.673 16.398 1.00 96.69 106 LEU A O 1
ATOM 883 N N . GLY A 1 107 ? -18.757 -6.325 14.584 1.00 95.00 107 GLY A N 1
ATOM 884 C CA . GLY A 1 107 ? -19.918 -5.490 14.897 1.00 95.00 107 GLY A CA 1
ATOM 885 C C . GLY A 1 107 ? -19.546 -4.006 14.850 1.00 95.00 107 GLY A C 1
ATOM 886 O O . GLY A 1 107 ? -18.965 -3.559 13.861 1.00 95.00 107 GLY A O 1
ATOM 887 N N . ASP A 1 108 ? -19.867 -3.271 15.917 1.00 96.19 108 ASP A N 1
ATOM 888 C CA . ASP A 1 108 ? -19.517 -1.851 16.049 1.00 96.19 108 ASP A CA 1
ATOM 889 C C . ASP A 1 108 ? -18.180 -1.603 16.772 1.00 96.19 108 ASP A C 1
ATOM 891 O O . ASP A 1 108 ? -17.863 -0.474 17.124 1.00 96.19 108 ASP A O 1
ATOM 895 N N . GLN A 1 109 ? -17.370 -2.640 16.997 1.00 96.94 109 GLN A N 1
ATOM 896 C CA . GLN A 1 109 ? -16.082 -2.516 17.682 1.00 96.94 109 GLN A CA 1
ATOM 897 C C . GLN A 1 109 ? -14.915 -2.608 16.703 1.00 96.94 109 GLN A C 1
ATOM 899 O O . GLN A 1 109 ? -14.923 -3.431 15.780 1.00 96.94 109 GLN A O 1
ATOM 904 N N . ILE A 1 110 ? -13.879 -1.803 16.938 1.00 97.25 110 ILE A N 1
ATOM 905 C CA . ILE A 1 110 ? -12.574 -1.957 16.296 1.00 97.25 110 ILE A CA 1
ATOM 906 C C . ILE A 1 110 ? -11.741 -2.925 17.140 1.00 97.25 110 ILE A C 1
ATOM 908 O O . ILE A 1 110 ? -11.362 -2.620 18.264 1.00 97.25 110 ILE A O 1
ATOM 912 N N . VAL A 1 111 ? -11.459 -4.108 16.595 1.00 96.81 111 VAL A N 1
ATOM 913 C CA . VAL A 1 111 ? -10.838 -5.213 17.355 1.00 96.81 111 VAL A CA 1
ATOM 914 C C . VAL A 1 111 ? -9.339 -5.348 17.127 1.00 96.81 111 VAL A C 1
ATOM 916 O O . VAL A 1 111 ? -8.646 -5.999 17.900 1.00 96.81 111 VAL A O 1
ATOM 919 N N . SER A 1 112 ? -8.825 -4.794 16.032 1.00 96.50 112 SER A N 1
ATOM 920 C CA . SER A 1 112 ? -7.411 -4.890 15.681 1.00 96.50 112 SER A CA 1
ATOM 921 C C . SER A 1 112 ? -7.072 -3.860 14.614 1.00 96.50 112 SER A C 1
ATOM 923 O O . SER A 1 112 ? -7.907 -3.527 13.768 1.00 96.50 112 SER A O 1
ATOM 925 N N . TYR A 1 113 ? -5.831 -3.386 14.628 1.00 95.94 113 TYR A N 1
ATOM 926 C CA . TYR A 1 113 ? -5.285 -2.555 13.572 1.00 95.94 113 TYR A CA 1
ATOM 927 C C . TYR A 1 113 ? -3.867 -3.000 13.211 1.00 95.94 113 TYR A C 1
ATOM 929 O O . TYR A 1 113 ? -3.193 -3.683 13.981 1.00 95.94 113 TYR A O 1
ATOM 937 N N . HIS A 1 114 ? -3.413 -2.589 12.034 1.00 94.44 114 HIS A N 1
ATOM 938 C CA . HIS A 1 114 ? -2.028 -2.708 11.610 1.00 94.44 114 HIS A CA 1
ATOM 939 C C . HIS A 1 114 ? -1.598 -1.409 10.944 1.00 94.44 114 HIS A C 1
ATOM 941 O O . HIS A 1 114 ? -2.198 -0.981 9.954 1.00 94.44 114 HIS A O 1
ATOM 947 N N . ALA A 1 115 ? -0.577 -0.773 11.513 1.00 91.12 115 ALA A N 1
ATOM 948 C CA . ALA A 1 115 ? 0.021 0.425 10.954 1.00 91.12 115 ALA A CA 1
ATOM 949 C C . ALA A 1 115 ? 1.133 0.046 9.978 1.00 91.12 115 ALA A C 1
ATOM 951 O O . ALA A 1 115 ? 2.111 -0.593 10.359 1.00 91.12 115 ALA A O 1
ATOM 952 N N . VAL A 1 116 ? 0.987 0.477 8.728 1.00 88.06 116 VAL A N 1
ATOM 953 C CA . VAL A 1 116 ? 2.053 0.429 7.730 1.00 88.06 116 VAL A CA 1
ATOM 954 C C . VAL A 1 116 ? 2.751 1.779 7.761 1.00 88.06 116 VAL A C 1
ATOM 956 O O . VAL A 1 116 ? 2.187 2.780 7.313 1.00 88.06 116 VAL A O 1
ATOM 959 N N . ASN A 1 117 ? 3.947 1.803 8.341 1.00 79.00 117 ASN A N 1
ATOM 960 C CA . ASN A 1 117 ? 4.785 2.996 8.412 1.00 79.00 117 ASN A CA 1
ATOM 961 C C . ASN A 1 117 ? 5.544 3.205 7.102 1.00 79.00 117 ASN A C 1
ATOM 963 O O . ASN A 1 117 ? 5.810 2.252 6.373 1.00 79.00 117 ASN A O 1
ATOM 967 N N . ASP A 1 118 ? 5.912 4.458 6.849 1.00 67.62 118 ASP A N 1
ATOM 968 C CA . ASP A 1 118 ? 6.870 4.876 5.824 1.00 67.62 118 ASP A CA 1
ATOM 969 C C . ASP A 1 118 ? 6.469 4.502 4.389 1.00 67.62 118 ASP A C 1
ATOM 971 O O . ASP A 1 118 ? 7.298 4.503 3.492 1.00 67.62 118 ASP A O 1
ATOM 975 N N . PHE A 1 119 ? 5.181 4.232 4.161 1.00 70.31 119 PHE A N 1
ATOM 976 C CA . PHE A 1 119 ? 4.613 4.026 2.834 1.00 70.31 119 PHE A CA 1
ATOM 977 C C . PHE A 1 119 ? 3.262 4.727 2.708 1.00 70.31 119 PHE A C 1
ATOM 979 O O . PHE A 1 119 ? 2.357 4.563 3.537 1.00 70.31 119 PHE A O 1
ATOM 986 N N . ALA A 1 120 ? 3.089 5.473 1.617 1.00 78.06 120 ALA A N 1
ATOM 987 C CA . ALA A 1 120 ? 1.756 5.839 1.157 1.00 78.06 120 ALA A CA 1
ATOM 988 C C . ALA A 1 120 ? 1.178 4.652 0.381 1.00 78.06 120 ALA A C 1
ATOM 990 O O . ALA A 1 120 ? 1.690 4.303 -0.680 1.00 78.06 120 ALA A O 1
ATOM 991 N N . ILE A 1 121 ? 0.118 4.017 0.893 1.00 89.25 121 ILE A N 1
ATOM 992 C CA . ILE A 1 121 ? -0.522 2.908 0.177 1.00 89.25 121 ILE A CA 1
ATOM 993 C C . ILE A 1 121 ? -1.223 3.454 -1.074 1.00 89.25 121 ILE A C 1
ATOM 995 O O . ILE A 1 121 ? -2.200 4.196 -0.975 1.00 89.25 121 ILE A O 1
ATOM 999 N N . ARG A 1 122 ? -0.731 3.066 -2.254 1.00 90.12 122 ARG A N 1
ATOM 1000 C CA . ARG A 1 122 ? -1.263 3.473 -3.570 1.00 90.12 122 ARG A CA 1
ATOM 1001 C C . ARG A 1 122 ? -2.345 2.537 -4.078 1.00 90.12 122 ARG A C 1
ATOM 1003 O O . ARG A 1 122 ? -3.267 2.946 -4.774 1.00 90.12 122 ARG A O 1
ATOM 1010 N N . GLY A 1 123 ? -2.272 1.273 -3.682 1.00 92.19 123 GLY A N 1
ATOM 1011 C CA . GLY A 1 123 ? -3.227 0.244 -4.064 1.00 92.19 123 GLY A CA 1
ATOM 1012 C C . GLY A 1 123 ? -3.379 -0.767 -2.946 1.00 92.19 123 GLY A C 1
ATOM 1013 O O . GLY A 1 123 ? -2.407 -1.094 -2.276 1.00 92.19 123 GLY A O 1
ATOM 1014 N N . ALA A 1 124 ? -4.598 -1.262 -2.733 1.00 95.00 124 ALA A N 1
ATOM 1015 C CA . ALA A 1 124 ? -4.810 -2.425 -1.876 1.00 95.00 124 ALA A CA 1
ATOM 1016 C C . ALA A 1 124 ? -6.089 -3.159 -2.263 1.00 95.00 124 ALA A C 1
ATOM 1018 O O . ALA A 1 124 ? -7.124 -2.529 -2.491 1.00 95.00 124 ALA A O 1
ATOM 1019 N N . VAL A 1 125 ? -6.017 -4.481 -2.274 1.00 94.38 125 VAL A N 1
ATOM 1020 C CA . VAL A 1 125 ? -7.129 -5.386 -2.559 1.00 94.38 125 VAL A CA 1
ATOM 1021 C C . VAL A 1 125 ? -7.156 -6.481 -1.497 1.00 94.38 125 VAL A C 1
ATOM 1023 O O . VAL A 1 125 ? -6.118 -6.870 -0.962 1.00 94.38 125 VAL A O 1
ATOM 1026 N N . SER A 1 126 ? -8.343 -6.978 -1.162 1.00 93.06 126 SER A N 1
ATOM 1027 C CA . SER A 1 126 ? -8.495 -8.125 -0.265 1.00 93.06 126 SER A CA 1
ATOM 1028 C C . SER A 1 126 ? -9.224 -9.233 -1.000 1.00 93.06 126 SER A C 1
ATOM 1030 O O . SER A 1 126 ? -10.289 -9.000 -1.568 1.00 93.06 126 SER A O 1
ATOM 1032 N N . LEU A 1 127 ? -8.628 -10.421 -1.004 1.00 89.81 127 LEU A N 1
ATOM 1033 C CA . LEU A 1 127 ? -9.136 -11.598 -1.697 1.00 89.81 127 LEU A CA 1
ATOM 1034 C C . LEU A 1 127 ? -8.890 -12.816 -0.829 1.00 89.81 127 LEU A C 1
ATOM 1036 O O . LEU A 1 127 ? -7.819 -12.946 -0.233 1.00 89.81 127 LEU A O 1
ATOM 1040 N N . GLU A 1 128 ? -9.886 -13.696 -0.769 1.00 86.56 128 GLU A N 1
ATOM 1041 C CA . GLU A 1 128 ? -9.845 -14.892 0.071 1.00 86.56 128 GLU A CA 1
ATOM 1042 C C . GLU A 1 128 ? -9.438 -14.520 1.518 1.00 86.56 128 GLU A C 1
ATOM 1044 O O . GLU A 1 128 ? -10.066 -13.674 2.164 1.00 86.56 128 GLU A O 1
ATOM 1049 N N . ASN A 1 129 ? -8.341 -15.103 2.006 1.00 90.31 129 ASN A N 1
ATOM 1050 C CA . ASN A 1 129 ? -7.775 -14.871 3.333 1.00 90.31 129 ASN A CA 1
ATOM 1051 C C . ASN A 1 129 ? -6.512 -13.995 3.300 1.00 90.31 129 ASN A C 1
ATOM 1053 O O . ASN A 1 129 ? -5.649 -14.109 4.175 1.00 90.31 129 ASN A O 1
ATOM 1057 N N . ARG A 1 130 ? -6.382 -13.135 2.284 1.00 94.50 130 ARG A N 1
ATOM 1058 C CA . ARG A 1 130 ? -5.198 -12.301 2.066 1.00 94.50 130 ARG A CA 1
ATOM 1059 C C . ARG A 1 130 ? -5.544 -10.831 1.852 1.00 94.50 130 ARG A C 1
ATOM 1061 O O . ARG A 1 130 ? -6.633 -10.458 1.399 1.00 94.50 130 ARG A O 1
ATOM 1068 N N . ILE A 1 131 ? -4.583 -9.990 2.209 1.00 95.81 131 ILE A N 1
ATOM 1069 C CA . ILE A 1 131 ? -4.599 -8.547 1.997 1.00 95.81 131 ILE A CA 1
ATOM 1070 C C . ILE A 1 131 ? -3.354 -8.225 1.184 1.00 95.81 131 ILE A C 1
ATOM 1072 O O . ILE A 1 131 ? -2.239 -8.432 1.654 1.00 95.81 131 ILE A O 1
ATOM 1076 N N . TYR A 1 132 ? -3.552 -7.727 -0.027 1.00 95.88 132 TYR A N 1
ATOM 1077 C CA . TYR A 1 132 ? -2.475 -7.288 -0.899 1.00 95.88 132 TYR A CA 1
ATOM 1078 C C . TYR A 1 132 ? -2.464 -5.776 -0.909 1.00 95.88 132 TYR A C 1
ATOM 1080 O O . TYR A 1 132 ? -3.513 -5.154 -1.091 1.00 95.88 132 TYR A O 1
ATOM 1088 N N . PHE A 1 133 ? -1.300 -5.176 -0.737 1.00 95.00 133 PHE A N 1
ATOM 1089 C CA . PHE A 1 133 ? -1.160 -3.736 -0.848 1.00 95.00 133 PHE A CA 1
ATOM 1090 C C . PHE A 1 133 ? 0.181 -3.364 -1.452 1.00 95.00 133 PHE A C 1
ATOM 1092 O O . PHE A 1 133 ? 1.136 -4.132 -1.394 1.00 95.00 133 PHE A O 1
ATOM 1099 N N . MET A 1 134 ? 0.229 -2.184 -2.051 1.00 93.38 134 MET A N 1
ATOM 1100 C CA . MET A 1 134 ? 1.456 -1.597 -2.548 1.00 93.38 134 MET A CA 1
ATOM 1101 C C . MET A 1 134 ? 1.603 -0.200 -1.979 1.00 93.38 134 MET A C 1
ATOM 1103 O O . MET A 1 134 ? 0.619 0.544 -1.875 1.00 93.38 134 MET A O 1
ATOM 1107 N N . GLY A 1 135 ? 2.831 0.153 -1.646 1.00 89.62 135 GLY A N 1
ATOM 1108 C CA . GLY A 1 135 ? 3.196 1.496 -1.249 1.00 89.62 135 GLY A CA 1
ATOM 1109 C C . GLY A 1 135 ? 4.427 1.975 -1.993 1.00 89.62 135 GLY A C 1
ATOM 1110 O O . GLY A 1 135 ? 5.213 1.169 -2.491 1.00 89.62 135 GLY A O 1
ATOM 1111 N N . ASP A 1 136 ? 4.580 3.291 -2.047 1.00 80.81 136 ASP A N 1
ATOM 1112 C CA . ASP A 1 136 ? 5.808 3.942 -2.486 1.00 80.81 136 ASP A CA 1
ATOM 1113 C C . ASP A 1 136 ? 6.323 4.934 -1.440 1.00 80.81 136 ASP A C 1
ATOM 1115 O O . ASP A 1 136 ? 5.611 5.301 -0.497 1.00 80.81 136 ASP A O 1
ATOM 1119 N N . ASP A 1 137 ? 7.575 5.344 -1.652 1.00 68.94 137 ASP A N 1
ATOM 1120 C CA . ASP A 1 137 ? 8.294 6.375 -0.902 1.00 68.94 137 ASP A CA 1
ATOM 1121 C C . ASP A 1 137 ? 8.618 5.997 0.550 1.00 68.94 137 ASP A C 1
ATOM 1123 O O . ASP A 1 137 ? 8.033 6.515 1.502 1.00 68.94 137 ASP A O 1
ATOM 1127 N N . PHE A 1 138 ? 9.615 5.116 0.688 1.00 54.59 138 PHE A N 1
ATOM 1128 C CA . PHE A 1 138 ? 10.283 4.825 1.951 1.00 54.59 138 PHE A CA 1
ATOM 1129 C C . PHE A 1 138 ? 11.112 6.038 2.381 1.00 54.59 138 PHE A C 1
ATOM 1131 O O . PHE A 1 138 ? 12.256 6.221 1.961 1.00 54.59 138 PHE A O 1
ATOM 1138 N N . THR A 1 139 ? 10.521 6.862 3.239 1.00 46.06 139 THR A N 1
ATOM 1139 C CA . THR A 1 139 ? 11.242 7.819 4.079 1.00 46.06 139 THR A CA 1
ATOM 1140 C C . THR A 1 139 ? 11.435 7.172 5.446 1.00 46.06 139 THR A C 1
ATOM 1142 O O . THR A 1 139 ? 10.839 7.604 6.434 1.00 46.06 139 THR A O 1
ATOM 1145 N N . GLY A 1 140 ? 12.183 6.068 5.509 1.00 38.44 140 GLY A N 1
ATOM 1146 C CA . GLY A 1 140 ? 12.589 5.537 6.804 1.00 38.44 140 GLY A CA 1
ATOM 1147 C C . GLY A 1 140 ? 13.263 6.662 7.591 1.00 38.44 140 GLY A C 1
ATOM 1148 O O . GLY A 1 140 ? 14.093 7.382 7.042 1.00 38.44 140 GLY A O 1
ATOM 1149 N N . ILE A 1 141 ? 12.916 6.839 8.869 1.00 43.91 141 ILE A N 1
ATOM 1150 C CA . ILE A 1 141 ? 13.759 7.625 9.786 1.00 43.91 141 ILE A CA 1
ATOM 1151 C C . ILE A 1 141 ? 14.986 6.761 10.100 1.00 43.91 141 ILE A C 1
ATOM 1153 O O . ILE A 1 141 ? 15.136 6.224 11.193 1.00 43.91 141 ILE A O 1
ATOM 1157 N N . SER A 1 142 ? 15.832 6.551 9.097 1.00 39.72 142 SER A N 1
ATOM 1158 C CA . SER A 1 142 ? 17.265 6.442 9.312 1.00 39.72 142 SER A CA 1
ATOM 1159 C C . SER A 1 142 ? 17.831 7.865 9.289 1.00 39.72 142 SER A C 1
ATOM 1161 O O . SER A 1 142 ? 17.184 8.809 8.835 1.00 39.72 142 SER A O 1
ATOM 1163 N N . ASN A 1 143 ? 19.038 8.047 9.817 1.00 44.56 143 ASN A N 1
ATOM 1164 C CA . ASN A 1 143 ? 19.705 9.351 9.860 1.00 44.56 143 ASN A CA 1
ATOM 1165 C C . ASN A 1 143 ? 19.966 9.970 8.469 1.00 44.56 143 ASN A C 1
ATOM 1167 O O . ASN A 1 143 ? 20.346 11.137 8.392 1.00 44.56 143 ASN A O 1
ATOM 1171 N N . ASP A 1 144 ? 19.690 9.234 7.391 1.00 46.16 144 ASP A N 1
ATOM 1172 C CA . ASP A 1 144 ? 19.850 9.668 6.012 1.00 46.16 144 ASP A CA 1
ATOM 1173 C C . ASP A 1 144 ? 18.476 9.973 5.403 1.00 46.16 144 ASP A C 1
ATOM 1175 O O . ASP A 1 144 ? 17.752 9.088 4.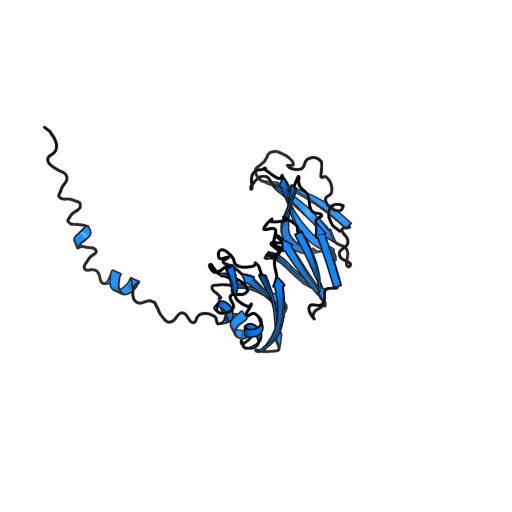955 1.00 46.16 144 ASP A O 1
ATOM 1179 N N . TRP A 1 145 ? 18.118 11.258 5.396 1.00 50.34 145 TRP A N 1
ATOM 1180 C CA . TRP A 1 145 ? 16.879 11.835 4.856 1.00 50.34 145 TRP A CA 1
ATOM 1181 C C . TRP A 1 145 ? 16.792 11.745 3.320 1.00 50.34 145 TRP A C 1
ATOM 1183 O O . TRP A 1 145 ? 16.549 12.744 2.642 1.00 50.34 145 TRP A O 1
ATOM 1193 N N . GLN A 1 146 ? 17.033 10.572 2.741 1.00 50.69 146 GLN A N 1
ATOM 1194 C CA . GLN A 1 146 ? 16.994 10.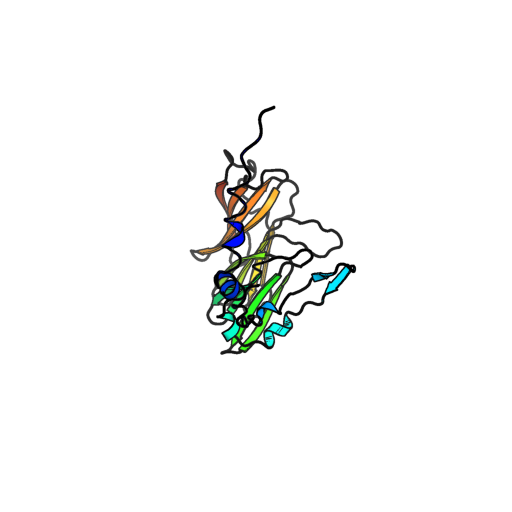358 1.299 1.00 50.69 146 GLN A CA 1
ATOM 1195 C C . GLN A 1 146 ? 15.805 9.470 0.935 1.00 50.69 146 GLN A C 1
ATOM 1197 O O . GLN A 1 146 ? 15.747 8.299 1.306 1.00 50.69 146 GLN A O 1
ATOM 1202 N N . SER A 1 147 ? 14.851 10.031 0.182 1.00 58.41 147 SER A N 1
ATOM 1203 C CA . SER A 1 147 ? 13.828 9.233 -0.499 1.00 58.41 147 SER A CA 1
ATOM 1204 C C . SER A 1 147 ? 14.516 8.208 -1.394 1.00 58.41 147 SER A C 1
ATOM 1206 O O . SER A 1 147 ? 15.284 8.563 -2.287 1.00 58.41 147 SER A O 1
ATOM 1208 N N . SER A 1 148 ? 14.214 6.936 -1.164 1.00 64.19 148 SER A N 1
ATOM 1209 C CA . SER A 1 148 ? 14.750 5.826 -1.959 1.00 64.19 148 SER A CA 1
ATOM 1210 C C . SER A 1 148 ? 13.943 5.557 -3.235 1.00 64.19 148 SER A C 1
ATOM 1212 O O . SER A 1 148 ? 14.404 4.814 -4.092 1.00 64.19 148 SER A O 1
ATOM 1214 N N . TYR A 1 149 ? 12.762 6.178 -3.387 1.00 80.81 149 TYR A N 1
ATOM 1215 C CA . TYR A 1 149 ? 11.872 6.039 -4.551 1.00 80.81 149 TYR A CA 1
ATOM 1216 C C . TYR A 1 149 ? 11.686 4.587 -5.019 1.00 80.81 149 TYR A C 1
ATOM 1218 O O . TYR A 1 149 ? 11.796 4.271 -6.206 1.00 80.81 149 TYR A O 1
ATOM 1226 N N . ILE A 1 150 ? 11.424 3.713 -4.049 1.00 86.12 150 ILE A N 1
ATOM 1227 C CA . ILE A 1 150 ? 11.116 2.302 -4.256 1.00 86.12 150 ILE A CA 1
ATOM 1228 C C . ILE A 1 150 ? 9.615 2.047 -4.126 1.00 86.12 150 ILE A C 1
ATOM 1230 O O . ILE A 1 150 ? 8.899 2.759 -3.412 1.00 86.12 150 ILE A O 1
ATOM 1234 N N . VAL A 1 151 ? 9.161 0.973 -4.763 1.00 90.88 151 VAL A N 1
ATOM 1235 C CA . VAL A 1 151 ? 7.829 0.398 -4.587 1.00 90.88 151 VAL A CA 1
ATOM 1236 C C . VAL A 1 151 ? 7.963 -0.921 -3.842 1.00 90.88 151 VAL A C 1
ATOM 1238 O O . VAL A 1 151 ? 8.742 -1.780 -4.244 1.00 90.88 151 VAL A O 1
ATOM 1241 N N . LYS A 1 152 ? 7.166 -1.102 -2.786 1.00 91.88 152 LYS A N 1
ATOM 1242 C CA . LYS A 1 152 ? 7.013 -2.384 -2.086 1.00 91.88 152 LYS A CA 1
ATOM 1243 C C . LYS A 1 152 ? 5.590 -2.892 -2.258 1.00 91.88 152 LYS A C 1
ATOM 1245 O O . LYS A 1 152 ? 4.630 -2.158 -2.014 1.00 91.88 152 LYS A O 1
ATOM 1250 N N . ILE A 1 153 ? 5.457 -4.152 -2.653 1.00 94.62 153 ILE A N 1
ATOM 1251 C CA . ILE A 1 153 ? 4.191 -4.870 -2.781 1.00 94.62 153 ILE A CA 1
ATOM 1252 C C . ILE A 1 153 ? 4.197 -5.982 -1.741 1.00 94.62 153 ILE A C 1
ATOM 1254 O O . ILE A 1 153 ? 5.108 -6.800 -1.700 1.00 94.62 153 ILE A O 1
ATOM 1258 N N . THR A 1 154 ? 3.176 -6.017 -0.898 1.00 95.19 154 THR A N 1
ATOM 1259 C CA . THR A 1 154 ? 3.135 -6.888 0.275 1.00 95.19 154 THR A CA 1
ATOM 1260 C C . THR A 1 154 ? 1.847 -7.693 0.290 1.00 95.19 154 THR A C 1
ATOM 1262 O O . THR A 1 154 ? 0.763 -7.168 0.021 1.00 95.19 154 THR A O 1
ATOM 1265 N N . CYS A 1 155 ? 1.959 -8.963 0.669 1.00 96.00 155 CYS A N 1
ATOM 1266 C CA . CYS A 1 155 ? 0.835 -9.825 0.997 1.00 96.00 155 CYS A CA 1
ATOM 1267 C C . CYS A 1 155 ? 0.832 -10.124 2.494 1.00 96.00 155 CYS A C 1
ATOM 1269 O O . CYS A 1 155 ? 1.764 -10.732 3.020 1.00 96.00 155 CYS A O 1
ATOM 1271 N N . LEU A 1 156 ? -0.260 -9.781 3.169 1.00 96.56 156 LEU A N 1
ATOM 1272 C CA . LEU A 1 156 ? -0.533 -10.199 4.540 1.00 96.56 156 LEU A CA 1
ATOM 1273 C C . LEU A 1 156 ? -1.599 -11.290 4.552 1.00 96.56 156 LEU A C 1
ATOM 1275 O O . LEU A 1 156 ? -2.483 -11.327 3.691 1.00 96.56 156 LEU A O 1
ATOM 1279 N N . ASN A 1 157 ? -1.562 -12.143 5.571 1.00 95.88 157 ASN A N 1
ATOM 1280 C CA . ASN A 1 157 ? -2.751 -12.891 5.952 1.00 95.88 157 ASN A CA 1
ATOM 1281 C C . ASN A 1 157 ? -3.755 -11.958 6.651 1.00 95.88 157 ASN A C 1
ATOM 1283 O O . ASN A 1 157 ? -3.498 -10.769 6.867 1.00 95.88 157 ASN A O 1
ATOM 1287 N N . LEU A 1 158 ? -4.918 -12.492 7.026 1.00 92.06 158 LEU A N 1
ATOM 1288 C CA . LEU A 1 158 ? -5.905 -11.680 7.727 1.00 92.06 158 LEU A CA 1
ATOM 1289 C C . LEU A 1 158 ? -5.366 -11.159 9.050 1.00 92.06 158 LEU A C 1
ATOM 1291 O O . LEU A 1 158 ? -5.677 -10.030 9.376 1.00 92.06 158 LEU A O 1
ATOM 1295 N N . ASP A 1 159 ? -4.525 -11.888 9.772 1.00 94.50 159 ASP A N 1
ATOM 1296 C CA . ASP A 1 159 ? -3.921 -11.467 11.047 1.00 94.50 159 ASP A CA 1
ATOM 1297 C C . ASP A 1 159 ? -2.748 -10.497 10.898 1.00 94.50 159 ASP A C 1
ATOM 1299 O O . ASP A 1 159 ? -1.972 -10.311 11.829 1.00 94.50 159 ASP A O 1
ATOM 1303 N N . PHE A 1 160 ? -2.641 -9.854 9.733 1.00 95.00 160 PHE A N 1
ATOM 1304 C CA . PHE A 1 160 ? -1.615 -8.870 9.411 1.00 95.00 160 PHE A CA 1
ATOM 1305 C C . PHE A 1 160 ? -0.180 -9.410 9.476 1.00 95.00 160 PHE A C 1
ATOM 1307 O O . PHE A 1 160 ? 0.775 -8.638 9.501 1.00 95.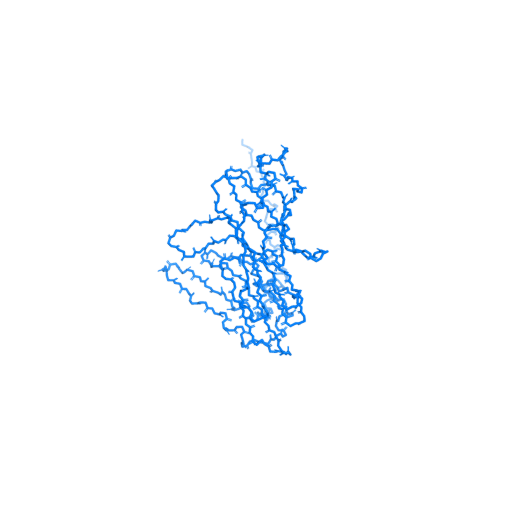00 160 PHE A O 1
ATOM 1314 N N . LYS A 1 161 ? -0.007 -10.736 9.448 1.00 95.44 161 LYS A N 1
ATOM 1315 C CA . LYS A 1 161 ? 1.300 -11.375 9.322 1.00 95.44 161 LYS A CA 1
ATOM 1316 C C . LYS A 1 161 ? 1.715 -11.386 7.858 1.00 95.44 161 LYS A C 1
ATOM 1318 O O . LYS A 1 161 ? 1.014 -11.961 7.015 1.00 95.44 161 LYS A O 1
ATOM 1323 N N . GLU A 1 162 ? 2.871 -10.794 7.575 1.00 94.81 162 GLU A N 1
ATOM 1324 C CA . GLU A 1 162 ? 3.479 -10.825 6.246 1.00 94.81 162 GLU A CA 1
ATOM 1325 C C . GLU A 1 162 ? 3.682 -12.276 5.790 1.00 94.81 162 GLU A C 1
ATOM 1327 O O . GLU A 1 162 ? 4.165 -13.124 6.541 1.00 94.81 162 GLU A O 1
ATOM 1332 N N . GLN A 1 163 ? 3.208 -12.571 4.581 1.00 96.19 163 GLN A N 1
ATOM 1333 C CA . GLN A 1 163 ? 3.377 -13.860 3.909 1.00 96.19 163 GLN A CA 1
ATOM 1334 C C . GLN A 1 163 ? 4.533 -13.792 2.920 1.00 96.19 163 GLN A C 1
ATOM 1336 O O . GLN A 1 163 ? 5.318 -14.727 2.819 1.00 96.19 163 GLN A O 1
ATOM 1341 N N . TRP A 1 164 ? 4.594 -12.685 2.186 1.00 95.56 164 TRP A N 1
ATOM 1342 C CA . TRP A 1 164 ? 5.665 -12.340 1.273 1.00 95.56 164 TRP A CA 1
ATOM 1343 C C . TRP A 1 164 ? 5.608 -10.841 0.996 1.00 95.56 164 TRP A C 1
ATOM 1345 O O . TRP A 1 164 ? 4.555 -10.201 1.136 1.00 95.56 164 TRP A O 1
ATOM 1355 N N . SER A 1 165 ? 6.729 -10.300 0.548 1.00 94.38 165 SER A N 1
ATOM 1356 C CA . SER A 1 165 ? 6.791 -8.999 -0.092 1.00 94.38 165 SER A CA 1
ATOM 1357 C C . SER A 1 165 ? 7.761 -9.046 -1.265 1.00 94.38 165 SER A C 1
ATOM 1359 O O . SER A 1 165 ? 8.654 -9.885 -1.281 1.00 94.38 165 SER A O 1
ATOM 1361 N N . THR A 1 166 ? 7.538 -8.177 -2.246 1.00 93.62 166 THR A N 1
ATOM 1362 C CA . THR A 1 166 ? 8.496 -7.895 -3.313 1.00 93.62 166 THR A CA 1
ATOM 1363 C C . THR A 1 166 ? 8.736 -6.392 -3.391 1.00 93.62 166 THR A C 1
ATOM 1365 O O . THR A 1 166 ? 7.815 -5.595 -3.163 1.00 93.62 166 THR A O 1
ATOM 1368 N N . VAL A 1 167 ? 9.973 -5.991 -3.643 1.00 92.12 167 VAL A N 1
ATOM 1369 C CA . VAL A 1 167 ? 10.444 -4.610 -3.591 1.00 92.12 167 VAL A CA 1
ATOM 1370 C C . VAL A 1 167 ? 11.229 -4.301 -4.857 1.00 92.12 167 VAL A C 1
ATOM 1372 O O . VAL A 1 167 ? 12.032 -5.108 -5.310 1.00 92.12 167 VAL A O 1
ATOM 1375 N N . SER A 1 168 ? 11.020 -3.116 -5.428 1.00 90.81 168 SER A N 1
ATOM 1376 C CA . SER A 1 168 ? 11.866 -2.644 -6.522 1.00 90.81 168 SER A CA 1
ATOM 1377 C C . SER A 1 168 ? 13.290 -2.387 -6.027 1.00 90.81 168 SER A C 1
ATOM 1379 O O . SER A 1 168 ? 13.475 -1.678 -5.032 1.00 90.81 168 SER A O 1
ATOM 1381 N N . MET A 1 169 ? 14.289 -2.862 -6.759 1.00 88.00 169 MET A N 1
ATOM 1382 C CA . MET A 1 169 ? 15.694 -2.594 -6.479 1.00 88.00 169 MET A CA 1
ATOM 1383 C C . MET A 1 169 ? 15.984 -1.091 -6.540 1.00 88.00 169 MET A C 1
ATOM 1385 O O . MET A 1 169 ? 15.510 -0.379 -7.432 1.00 88.00 169 MET A O 1
ATOM 1389 N N . LEU A 1 170 ? 16.795 -0.602 -5.599 1.00 83.44 170 LEU A N 1
ATOM 1390 C CA . LEU A 1 170 ? 17.231 0.791 -5.595 1.00 83.44 170 LEU A CA 1
ATOM 1391 C C . LEU A 1 170 ? 18.001 1.096 -6.885 1.00 83.44 170 LEU A C 1
ATOM 1393 O O . LEU A 1 170 ? 18.961 0.404 -7.223 1.00 83.44 170 LEU A O 1
ATOM 1397 N N . ASN A 1 171 ? 17.619 2.166 -7.579 1.00 79.81 171 ASN A N 1
ATOM 1398 C CA . ASN A 1 171 ? 18.277 2.575 -8.810 1.00 79.81 171 ASN A CA 1
ATOM 1399 C C . ASN A 1 171 ? 18.583 4.078 -8.814 1.00 79.81 171 ASN A C 1
ATOM 1401 O O . ASN A 1 171 ? 17.803 4.890 -8.325 1.00 79.81 171 ASN A O 1
ATOM 1405 N N . LYS A 1 172 ? 19.747 4.453 -9.356 1.00 81.19 172 LYS A N 1
ATOM 1406 C CA . LYS A 1 172 ? 20.182 5.858 -9.444 1.00 81.19 172 LYS A CA 1
ATOM 1407 C C . LYS A 1 172 ? 19.687 6.563 -10.707 1.00 81.19 172 LYS A C 1
ATOM 1409 O O . LYS A 1 172 ? 19.617 7.786 -10.721 1.00 81.19 172 LYS A O 1
ATOM 1414 N N . SER A 1 173 ? 19.374 5.807 -11.754 1.00 82.38 173 SER A N 1
ATOM 1415 C CA . SER A 1 173 ? 18.972 6.321 -13.064 1.00 82.38 173 SER A CA 1
ATOM 1416 C C . SER A 1 173 ? 17.462 6.496 -13.185 1.00 82.38 173 SER A C 1
ATOM 1418 O O . SER A 1 173 ? 17.010 7.323 -13.973 1.00 82.38 173 SER A O 1
ATOM 1420 N N . TYR A 1 174 ? 16.674 5.758 -12.403 1.00 84.44 174 TYR A N 1
ATOM 1421 C CA . TYR A 1 174 ? 15.219 5.856 -12.412 1.00 84.44 174 TYR A CA 1
ATOM 1422 C C . TYR A 1 174 ? 14.596 5.618 -11.036 1.00 84.44 174 TYR A C 1
ATOM 1424 O O . TYR A 1 174 ? 15.158 4.955 -10.170 1.00 84.44 174 TYR A O 1
ATOM 1432 N N . PHE A 1 175 ? 13.403 6.176 -10.866 1.00 87.25 175 PHE A N 1
ATOM 1433 C CA . PHE A 1 175 ? 12.585 6.143 -9.664 1.00 87.25 175 PHE A CA 1
ATOM 1434 C C . PHE A 1 175 ? 11.300 5.366 -9.922 1.00 87.25 175 PHE A C 1
ATOM 1436 O O . PHE A 1 175 ? 10.685 5.535 -10.979 1.00 87.25 175 PHE A O 1
ATOM 1443 N N . PHE A 1 176 ? 10.876 4.571 -8.942 1.00 89.38 176 PHE A N 1
ATOM 1444 C CA . PHE A 1 176 ? 9.657 3.775 -9.002 1.00 89.38 176 PHE A CA 1
ATOM 1445 C C . PHE A 1 176 ? 8.557 4.387 -8.136 1.00 89.38 176 PHE A C 1
ATOM 1447 O O . PHE A 1 176 ? 8.781 4.771 -6.987 1.00 89.38 176 PHE A O 1
ATOM 1454 N N . TYR A 1 177 ? 7.340 4.410 -8.672 1.00 90.31 177 TYR A N 1
ATOM 1455 C CA . TYR A 1 177 ? 6.134 4.808 -7.951 1.00 90.31 177 TYR A CA 1
ATOM 1456 C C . TYR A 1 177 ? 5.000 3.822 -8.209 1.00 90.31 177 TYR A C 1
ATOM 1458 O O . TYR A 1 177 ? 4.928 3.189 -9.264 1.00 90.31 177 TYR A O 1
ATOM 1466 N N . GLY A 1 178 ? 4.095 3.696 -7.243 1.00 91.75 178 GLY A N 1
ATOM 1467 C CA . GLY A 1 178 ? 2.918 2.851 -7.382 1.00 91.75 178 GLY A CA 1
ATOM 1468 C C . GLY A 1 178 ? 1.735 3.625 -7.950 1.00 91.75 178 GLY A C 1
ATOM 1469 O O . GLY A 1 178 ? 1.425 4.714 -7.472 1.00 91.75 178 GLY A O 1
ATOM 1470 N N . SER A 1 179 ? 1.016 3.054 -8.916 1.00 92.19 179 SER A N 1
ATOM 1471 C CA . SER A 1 179 ? -0.241 3.633 -9.423 1.00 92.19 179 SER A CA 1
ATOM 1472 C C . SER A 1 179 ? -1.491 2.878 -8.974 1.00 92.19 179 SER A C 1
ATOM 1474 O O . SER A 1 179 ? -2.584 3.442 -8.993 1.00 92.19 179 SER A O 1
ATOM 1476 N N . GLY A 1 180 ? -1.354 1.632 -8.515 1.00 92.88 180 GLY A N 1
ATOM 1477 C CA . GLY A 1 180 ? -2.465 0.866 -7.958 1.00 92.88 180 GLY A CA 1
ATOM 1478 C C . GLY A 1 180 ? -2.284 -0.645 -8.060 1.00 92.88 180 GLY A C 1
ATOM 1479 O O . GLY A 1 180 ? -1.408 -1.149 -8.755 1.00 92.88 180 GLY A O 1
ATOM 1480 N N . LEU A 1 181 ? -3.154 -1.381 -7.369 1.00 94.56 181 LEU A N 1
ATOM 1481 C CA . LEU A 1 181 ? -3.223 -2.840 -7.432 1.00 94.56 181 LEU A CA 1
ATOM 1482 C C . LEU A 1 181 ? -4.592 -3.266 -7.931 1.00 94.56 181 LEU A C 1
ATOM 1484 O O . LEU A 1 181 ? -5.613 -2.766 -7.455 1.00 94.56 181 LEU A O 1
ATOM 1488 N N . LYS A 1 182 ? -4.599 -4.239 -8.835 1.00 93.69 182 LYS A N 1
ATOM 1489 C CA . LYS A 1 182 ? -5.803 -4.901 -9.333 1.00 93.69 182 LYS A CA 1
ATOM 1490 C C . LYS A 1 182 ? -5.603 -6.411 -9.312 1.00 93.69 182 LYS A C 1
ATOM 1492 O O . LYS A 1 182 ? -4.480 -6.906 -9.376 1.00 93.69 182 LYS A O 1
ATOM 1497 N N . TYR A 1 183 ? -6.706 -7.139 -9.227 1.00 89.75 183 TYR A N 1
ATOM 1498 C CA . TYR A 1 183 ? -6.712 -8.586 -9.377 1.00 89.75 183 TYR A CA 1
ATOM 1499 C C . TYR A 1 183 ? -7.637 -8.952 -10.519 1.00 89.75 183 TYR A C 1
ATOM 1501 O O . TYR A 1 183 ? -8.797 -8.540 -10.533 1.00 89.75 183 TYR A O 1
ATOM 1509 N N . LYS A 1 184 ? -7.105 -9.680 -11.493 1.00 89.00 184 LYS A N 1
ATOM 1510 C CA . LYS A 1 184 ? -7.828 -10.053 -12.703 1.00 89.00 184 LYS A CA 1
ATOM 1511 C C . LYS A 1 184 ? -7.317 -11.403 -13.182 1.00 89.00 184 LYS A C 1
ATOM 1513 O O . LYS A 1 184 ? -6.115 -11.640 -13.143 1.00 89.00 184 LYS A O 1
ATOM 1518 N N . ASP A 1 185 ? -8.225 -12.275 -13.612 1.00 85.88 185 ASP A N 1
ATOM 1519 C CA . ASP A 1 185 ? -7.898 -13.586 -14.189 1.00 85.88 185 ASP A CA 1
ATOM 1520 C C . ASP A 1 185 ? -6.952 -14.414 -13.295 1.00 85.88 185 ASP A C 1
ATOM 1522 O O . ASP A 1 185 ? -5.975 -15.002 -13.750 1.00 85.88 185 ASP A O 1
ATOM 1526 N N . ASN A 1 186 ? -7.227 -14.421 -11.985 1.00 83.94 186 ASN A N 1
ATOM 1527 C CA . ASN A 1 186 ? -6.418 -15.063 -10.941 1.00 83.94 186 ASN A CA 1
ATOM 1528 C C . ASN A 1 186 ? -4.972 -14.553 -10.787 1.00 83.94 186 ASN A C 1
ATOM 1530 O O . ASN A 1 186 ? -4.160 -15.192 -10.110 1.00 83.94 186 ASN A O 1
ATOM 1534 N N . MET A 1 187 ? -4.654 -13.392 -11.359 1.00 89.31 187 MET A N 1
ATOM 1535 C CA . MET A 1 187 ? -3.350 -12.744 -11.260 1.00 89.31 187 MET A CA 1
ATOM 1536 C C . MET A 1 187 ? -3.452 -11.424 -10.504 1.00 89.31 187 MET A C 1
ATOM 1538 O O . MET A 1 187 ? -4.373 -10.628 -10.710 1.00 89.31 187 MET A O 1
ATOM 1542 N N . LEU A 1 188 ? -2.465 -11.177 -9.643 1.00 94.94 188 LEU A N 1
ATOM 1543 C CA . LEU A 1 188 ? -2.258 -9.866 -9.048 1.00 94.94 188 LEU A CA 1
ATOM 1544 C C . LEU A 1 188 ? -1.444 -9.021 -10.030 1.00 94.94 188 LEU A C 1
ATOM 1546 O O . LEU A 1 188 ? -0.398 -9.457 -10.507 1.00 94.94 188 LEU A O 1
ATOM 1550 N N . ILE A 1 189 ? -1.938 -7.825 -10.336 1.00 96.44 189 ILE A N 1
ATOM 1551 C CA . ILE A 1 189 ? -1.303 -6.905 -11.275 1.00 96.44 189 ILE A CA 1
ATOM 1552 C C . ILE A 1 189 ? -1.060 -5.585 -10.546 1.00 96.44 189 ILE A C 1
ATOM 1554 O O . ILE A 1 189 ? -2.001 -4.968 -10.032 1.00 96.44 189 ILE A O 1
ATOM 1558 N N . ALA A 1 190 ? 0.199 -5.167 -10.495 1.00 96.75 190 ALA A N 1
ATOM 1559 C CA . ALA A 1 190 ? 0.626 -3.905 -9.914 1.00 96.75 190 ALA A CA 1
ATOM 1560 C C . ALA A 1 190 ? 0.934 -2.896 -11.015 1.00 96.75 190 ALA A C 1
ATOM 1562 O O . ALA A 1 190 ? 1.749 -3.159 -11.893 1.00 96.75 190 ALA A O 1
ATOM 1563 N N . GLY A 1 191 ? 0.287 -1.739 -10.955 1.00 96.50 191 GLY A N 1
ATOM 1564 C CA . GLY A 1 191 ? 0.622 -0.614 -11.809 1.00 96.50 191 GLY A CA 1
ATOM 1565 C C . GLY A 1 191 ? 1.858 0.097 -11.263 1.00 96.50 191 GLY A C 1
ATOM 1566 O O . GLY A 1 191 ? 1.849 0.577 -10.126 1.00 96.50 191 GLY A O 1
ATOM 1567 N N . ILE A 1 192 ? 2.911 0.158 -12.070 1.00 94.88 192 ILE A N 1
ATOM 1568 C CA . ILE A 1 192 ? 4.194 0.784 -11.752 1.00 94.88 192 ILE A CA 1
ATOM 1569 C C . ILE A 1 192 ? 4.393 1.985 -12.672 1.00 94.88 192 ILE A C 1
ATOM 1571 O O . ILE A 1 192 ? 4.164 1.906 -13.878 1.00 94.88 192 ILE A O 1
ATOM 1575 N N . ILE A 1 193 ? 4.829 3.098 -12.095 1.00 92.75 193 ILE A N 1
ATOM 1576 C CA . ILE A 1 193 ? 5.259 4.290 -12.820 1.00 92.75 193 ILE A CA 1
ATOM 1577 C C . ILE A 1 193 ? 6.768 4.404 -12.649 1.00 92.75 193 ILE A C 1
ATOM 1579 O O . ILE A 1 193 ? 7.266 4.344 -11.524 1.00 92.75 193 ILE A O 1
ATOM 1583 N N . ILE A 1 194 ? 7.485 4.593 -13.751 1.00 91.12 194 ILE A N 1
ATOM 1584 C CA . ILE A 1 194 ? 8.932 4.785 -13.753 1.00 91.12 194 ILE A CA 1
ATOM 1585 C C . ILE A 1 194 ? 9.259 6.172 -14.291 1.00 91.12 194 ILE A C 1
ATOM 1587 O O . ILE A 1 194 ? 8.738 6.593 -15.323 1.00 91.12 194 ILE A O 1
ATOM 1591 N N . ARG A 1 195 ? 10.142 6.882 -13.590 1.00 87.62 195 ARG A N 1
ATOM 1592 C CA . ARG A 1 195 ? 10.624 8.212 -13.976 1.00 87.62 195 ARG A CA 1
ATOM 1593 C C . ARG A 1 195 ? 12.144 8.235 -14.008 1.00 87.62 195 ARG A C 1
ATOM 1595 O O . ARG A 1 195 ? 12.762 7.792 -13.047 1.00 87.62 195 ARG A O 1
ATOM 1602 N N . ASN A 1 196 ? 12.749 8.825 -15.036 1.00 85.00 196 ASN A N 1
ATOM 1603 C CA . ASN A 1 196 ? 14.194 9.074 -15.036 1.00 85.00 196 ASN A CA 1
ATOM 1604 C C . ASN A 1 196 ? 14.599 10.040 -13.915 1.00 85.00 196 ASN A C 1
ATOM 1606 O O . ASN A 1 196 ? 13.939 11.055 -13.671 1.00 85.00 196 ASN A O 1
ATOM 1610 N N . ALA A 1 197 ? 15.725 9.758 -13.267 1.00 81.25 197 ALA A N 1
ATOM 1611 C CA . ALA A 1 197 ? 16.346 10.686 -12.337 1.00 81.25 197 ALA A CA 1
ATOM 1612 C C . ALA A 1 197 ? 16.766 11.967 -13.083 1.00 81.25 197 ALA A C 1
ATOM 1614 O O . ALA A 1 197 ? 17.361 11.910 -14.156 1.00 81.25 197 ALA A O 1
ATOM 1615 N N . GLY A 1 198 ? 16.402 13.134 -12.542 1.00 77.56 198 GLY A N 1
ATOM 1616 C CA . GLY A 1 198 ? 16.629 14.433 -13.193 1.00 77.56 198 GLY A CA 1
ATOM 1617 C C . GLY A 1 198 ? 15.687 14.755 -14.364 1.00 77.56 198 GLY A C 1
ATOM 1618 O O . GLY A 1 198 ? 15.768 15.848 -14.917 1.00 77.56 198 GLY A O 1
ATOM 1619 N N . GLY A 1 199 ? 14.783 13.840 -14.729 1.00 76.50 199 GLY A N 1
ATOM 1620 C CA . GLY A 1 199 ? 13.745 14.079 -15.730 1.00 76.50 199 GLY A CA 1
ATOM 1621 C C . GLY A 1 199 ? 12.568 14.898 -15.193 1.00 76.50 199 GLY A C 1
ATOM 1622 O O . GLY A 1 199 ? 12.393 15.069 -13.984 1.00 76.50 199 GLY A O 1
ATOM 1623 N N . SER A 1 200 ? 11.724 15.383 -16.106 1.00 82.00 200 SER A N 1
ATOM 1624 C CA . SER A 1 200 ? 10.487 16.082 -15.743 1.00 82.00 200 SER A CA 1
ATOM 1625 C C . SER A 1 200 ? 9.531 15.160 -14.979 1.00 82.00 200 SER A C 1
ATOM 1627 O O . SER A 1 200 ? 9.412 13.978 -15.296 1.00 82.00 200 SER A O 1
ATOM 1629 N N . SER A 1 201 ? 8.801 15.700 -13.999 1.00 79.38 201 SER A N 1
ATOM 1630 C CA . SER A 1 201 ? 7.826 14.941 -13.200 1.00 79.38 201 SER A CA 1
ATOM 1631 C C . SER A 1 201 ? 6.663 14.374 -14.018 1.00 79.38 201 SER A C 1
ATOM 1633 O O . SER A 1 201 ? 6.042 13.415 -13.571 1.00 79.38 201 SER A O 1
ATOM 1635 N N . MET A 1 202 ? 6.397 14.947 -15.194 1.00 81.19 202 MET A N 1
ATOM 1636 C CA . MET A 1 202 ? 5.384 14.484 -16.150 1.00 81.19 202 MET A CA 1
ATOM 1637 C C . MET A 1 202 ? 5.917 13.475 -17.177 1.00 81.19 202 MET A C 1
ATOM 1639 O O . MET A 1 202 ? 5.119 12.758 -17.762 1.00 81.19 202 MET A O 1
ATOM 1643 N N . CYS A 1 203 ? 7.238 13.386 -17.385 1.00 84.75 203 CYS A N 1
ATOM 1644 C CA . CYS A 1 203 ? 7.823 12.390 -18.287 1.00 84.75 203 CYS A CA 1
ATOM 1645 C C . CYS A 1 203 ? 7.954 11.054 -17.550 1.00 84.75 203 CYS A C 1
ATOM 1647 O O . CYS A 1 203 ? 8.972 10.789 -16.899 1.00 84.75 203 CYS A O 1
ATOM 1649 N N . VAL A 1 204 ? 6.920 10.222 -17.630 1.00 89.56 204 VAL A N 1
ATOM 1650 C CA . VAL A 1 204 ? 6.884 8.932 -16.939 1.00 89.56 204 VAL A CA 1
ATOM 1651 C C . VAL A 1 204 ? 6.462 7.801 -17.863 1.00 89.56 204 VAL A C 1
ATOM 1653 O O . VAL A 1 204 ? 5.681 7.996 -18.790 1.00 89.56 204 VAL A O 1
ATOM 1656 N N . ASP A 1 205 ? 6.976 6.609 -17.580 1.00 91.88 205 ASP A N 1
ATOM 1657 C CA . ASP A 1 205 ? 6.631 5.368 -18.261 1.00 91.88 205 ASP A CA 1
ATOM 1658 C C . ASP A 1 205 ? 5.739 4.511 -17.352 1.00 91.88 205 ASP A C 1
ATOM 1660 O O . ASP A 1 205 ? 6.033 4.335 -16.167 1.00 91.88 205 ASP A O 1
ATOM 1664 N N . TYR A 1 206 ? 4.667 3.947 -17.905 1.00 93.25 206 TYR A N 1
ATOM 1665 C CA . TYR A 1 206 ? 3.713 3.118 -17.170 1.00 93.25 206 TYR A CA 1
ATOM 1666 C C . TYR A 1 206 ? 3.885 1.644 -17.509 1.00 93.25 206 TYR A C 1
ATOM 1668 O O . TYR A 1 206 ? 3.987 1.269 -18.679 1.00 93.25 206 TYR A O 1
ATOM 1676 N N . TYR A 1 207 ? 3.835 0.804 -16.482 1.00 95.19 207 TYR A N 1
ATOM 1677 C CA . TYR A 1 207 ? 3.916 -0.644 -16.606 1.00 95.19 207 TYR A CA 1
ATOM 1678 C C . TYR A 1 207 ? 2.851 -1.329 -15.759 1.00 95.19 207 TYR A C 1
ATOM 1680 O O . TYR A 1 207 ? 2.545 -0.894 -14.651 1.00 95.19 207 TYR A O 1
ATOM 1688 N N . ASP A 1 208 ? 2.346 -2.450 -16.255 1.00 96.06 208 ASP A N 1
ATOM 1689 C CA . ASP A 1 208 ? 1.695 -3.467 -15.436 1.00 96.06 208 ASP A CA 1
ATOM 1690 C C . ASP A 1 208 ? 2.730 -4.550 -15.095 1.00 96.06 208 ASP A C 1
ATOM 1692 O O . ASP A 1 208 ? 3.283 -5.179 -15.996 1.00 96.06 208 ASP A O 1
ATOM 1696 N N . LEU A 1 209 ? 2.971 -4.796 -13.807 1.00 96.69 209 LEU A N 1
ATOM 1697 C CA . LEU A 1 209 ? 3.774 -5.906 -13.292 1.00 96.69 209 LEU A CA 1
ATOM 1698 C C . LEU A 1 209 ? 2.849 -7.033 -12.826 1.00 96.69 209 LEU A C 1
ATOM 1700 O O . LEU A 1 209 ? 2.014 -6.840 -11.940 1.00 96.69 209 LEU A O 1
ATOM 1704 N N . PHE A 1 210 ? 2.994 -8.217 -13.414 1.00 95.94 210 PHE A N 1
ATOM 1705 C CA . PHE A 1 210 ? 2.202 -9.397 -13.077 1.00 95.94 210 PHE A CA 1
ATOM 1706 C C . PHE A 1 210 ? 2.941 -10.231 -12.036 1.00 95.94 210 PHE A C 1
ATOM 1708 O O . PHE A 1 210 ? 4.104 -10.582 -12.236 1.00 95.94 210 PHE A O 1
ATOM 1715 N N . LEU A 1 211 ? 2.249 -10.581 -10.953 1.00 95.31 211 LEU A N 1
ATOM 1716 C CA . LEU A 1 211 ? 2.822 -11.308 -9.823 1.00 95.31 211 LEU A CA 1
ATOM 1717 C C . LEU A 1 211 ? 2.203 -12.697 -9.665 1.00 95.31 211 LEU A C 1
ATOM 1719 O O . LEU A 1 211 ? 0.992 -12.890 -9.829 1.00 95.31 211 LEU A O 1
ATOM 1723 N N . SER A 1 212 ? 3.040 -13.657 -9.276 1.00 92.00 212 SER A N 1
ATOM 1724 C CA . SER A 1 212 ? 2.609 -14.997 -8.880 1.00 92.00 212 SER A CA 1
ATOM 1725 C C . SER A 1 212 ? 1.839 -14.964 -7.554 1.00 92.00 212 SER A C 1
ATOM 1727 O O . SER A 1 212 ? 1.842 -13.979 -6.813 1.00 92.00 212 SER A O 1
ATOM 1729 N N . LYS A 1 213 ? 1.194 -16.079 -7.181 1.00 87.31 213 LYS A N 1
ATOM 1730 C CA . LYS A 1 213 ? 0.536 -16.209 -5.862 1.00 87.31 213 LYS A CA 1
ATOM 1731 C C . LYS A 1 213 ? 1.517 -16.074 -4.682 1.00 87.31 213 LYS A C 1
ATOM 1733 O O . LYS A 1 213 ? 1.084 -15.823 -3.548 1.00 87.31 213 LYS A O 1
ATOM 1738 N N . LYS A 1 214 ? 2.813 -16.273 -4.943 1.00 90.94 214 LYS A N 1
ATOM 1739 C CA . LYS A 1 214 ? 3.919 -16.124 -3.990 1.00 90.94 214 LYS A CA 1
ATOM 1740 C C . LYS A 1 214 ? 4.585 -14.745 -4.053 1.00 90.94 214 LYS A C 1
ATOM 1742 O O . LYS A 1 214 ? 5.498 -14.507 -3.279 1.00 90.94 214 LYS A O 1
ATOM 1747 N N . GLY A 1 215 ? 4.110 -13.854 -4.924 1.00 91.00 215 GLY A N 1
ATOM 1748 C CA . GLY A 1 215 ? 4.654 -12.505 -5.062 1.00 91.00 215 GLY A CA 1
ATOM 1749 C C . GLY A 1 215 ? 5.848 -12.396 -5.997 1.00 91.00 215 GLY A C 1
ATOM 1750 O O . GLY A 1 215 ? 6.422 -11.321 -6.085 1.00 91.00 215 GLY A O 1
ATOM 1751 N N . GLU A 1 216 ? 6.204 -13.466 -6.709 1.00 94.25 216 GLU A N 1
ATOM 1752 C CA . GLU A 1 216 ? 7.313 -13.429 -7.663 1.00 94.25 216 GLU A CA 1
ATOM 1753 C C . GLU A 1 216 ? 6.886 -12.648 -8.917 1.00 94.25 216 GLU A C 1
ATOM 1755 O O . GLU A 1 216 ? 5.808 -12.927 -9.466 1.00 94.25 216 GLU A O 1
ATOM 1760 N N . PRO A 1 217 ? 7.709 -11.704 -9.394 1.00 94.19 217 PRO A N 1
ATOM 1761 C CA . PRO A 1 217 ? 7.558 -11.095 -10.709 1.00 94.19 217 PRO A CA 1
ATOM 1762 C C . PRO A 1 217 ? 7.524 -12.162 -11.814 1.00 94.19 217 PRO A C 1
ATOM 1764 O O . PRO A 1 217 ? 8.460 -12.940 -11.966 1.00 94.19 217 PRO A O 1
ATOM 1767 N N . ILE A 1 218 ? 6.436 -12.220 -12.590 1.00 93.81 218 ILE A N 1
ATOM 1768 C CA . ILE A 1 218 ? 6.291 -13.171 -13.710 1.00 93.81 218 ILE A CA 1
ATOM 1769 C C . ILE A 1 218 ? 6.665 -12.506 -15.031 1.00 93.81 218 ILE A C 1
ATOM 1771 O O . ILE A 1 218 ? 7.365 -13.085 -15.857 1.00 93.81 218 ILE A O 1
ATOM 1775 N N . ARG A 1 219 ? 6.102 -11.320 -15.266 1.00 94.06 219 ARG A N 1
ATOM 1776 C CA . ARG A 1 219 ? 6.294 -10.529 -16.481 1.00 94.06 219 ARG A CA 1
ATOM 1777 C C . ARG A 1 219 ? 5.853 -9.098 -16.238 1.00 94.06 219 ARG A C 1
ATOM 1779 O O . ARG A 1 219 ? 5.032 -8.841 -15.350 1.00 94.06 219 ARG A O 1
ATOM 1786 N N . SER A 1 220 ? 6.262 -8.205 -17.125 1.00 94.81 220 SER A N 1
ATOM 1787 C CA . SER A 1 220 ? 5.704 -6.862 -17.198 1.00 94.81 220 SER A CA 1
ATOM 1788 C C . SER A 1 220 ? 5.181 -6.516 -18.589 1.00 94.81 220 SER A C 1
ATOM 1790 O O . SER A 1 220 ? 5.535 -7.141 -19.588 1.00 94.81 220 SER A O 1
ATOM 1792 N N . VAL A 1 221 ? 4.276 -5.541 -18.643 1.00 93.81 221 VAL A N 1
ATOM 1793 C CA . VAL A 1 221 ? 3.714 -4.996 -19.882 1.00 93.81 221 VAL A CA 1
ATOM 1794 C C . VAL A 1 221 ? 3.840 -3.483 -19.838 1.00 93.81 221 VAL A C 1
ATOM 1796 O O . VAL A 1 221 ? 3.318 -2.847 -18.926 1.00 93.81 221 VAL A O 1
ATOM 1799 N N . PHE A 1 222 ? 4.507 -2.905 -20.834 1.00 92.94 222 PHE A N 1
ATOM 1800 C CA . PHE A 1 222 ? 4.561 -1.459 -21.025 1.00 92.94 222 PHE A CA 1
ATOM 1801 C C . PHE A 1 222 ? 3.212 -0.940 -21.535 1.00 92.94 222 PHE A C 1
ATOM 1803 O O . PHE A 1 222 ? 2.678 -1.455 -22.517 1.00 92.94 222 PHE A O 1
ATOM 1810 N N . LEU A 1 223 ? 2.672 0.078 -20.869 1.00 91.19 223 LEU A N 1
ATOM 1811 C CA . LEU A 1 223 ? 1.355 0.647 -21.167 1.00 91.19 223 LEU A CA 1
ATOM 1812 C C . LEU A 1 223 ? 1.440 1.956 -21.953 1.00 91.19 223 LEU A C 1
ATOM 1814 O O . LEU A 1 223 ? 0.470 2.339 -22.603 1.00 91.19 223 LEU A O 1
ATOM 1818 N N . GLY A 1 224 ? 2.580 2.643 -21.897 1.00 89.50 224 GLY A N 1
ATOM 1819 C CA . GLY A 1 224 ? 2.770 3.926 -22.557 1.00 89.50 224 GLY A CA 1
ATOM 1820 C C . GLY A 1 224 ? 3.591 4.905 -21.729 1.00 89.50 224 GLY A C 1
ATOM 1821 O O . GLY A 1 224 ? 4.149 4.571 -20.685 1.00 89.50 224 GLY A O 1
ATOM 1822 N N . THR A 1 225 ? 3.655 6.124 -22.241 1.00 88.62 225 THR A N 1
ATOM 1823 C CA . THR A 1 225 ? 4.432 7.254 -21.728 1.00 88.62 225 THR A CA 1
ATOM 1824 C C . THR A 1 225 ? 3.504 8.463 -21.676 1.00 88.62 225 THR A C 1
ATOM 1826 O O . THR A 1 225 ? 2.652 8.608 -22.558 1.00 88.62 225 THR A O 1
ATOM 1829 N N . ASP A 1 226 ? 3.633 9.291 -20.641 1.00 83.31 226 ASP A N 1
ATOM 1830 C CA . ASP A 1 226 ? 2.916 10.566 -20.552 1.00 83.31 226 ASP A CA 1
ATOM 1831 C C . ASP A 1 226 ? 3.827 11.750 -20.909 1.00 83.31 226 ASP A C 1
ATOM 1833 O O . ASP A 1 226 ? 5.040 11.720 -20.682 1.00 83.31 226 ASP A O 1
ATOM 1837 N N . ALA A 1 227 ? 3.206 12.780 -21.495 1.00 68.19 227 ALA A N 1
ATOM 1838 C CA . ALA A 1 227 ? 3.728 14.097 -21.875 1.00 68.19 227 ALA A CA 1
ATOM 1839 C C . ALA A 1 227 ? 4.966 14.163 -22.799 1.00 68.19 227 ALA A C 1
ATOM 1841 O O . ALA A 1 227 ? 5.249 15.230 -23.346 1.00 68.19 227 ALA A O 1
ATOM 1842 N N . CYS A 1 228 ? 5.701 13.069 -23.001 1.00 67.88 228 CYS A N 1
ATOM 1843 C CA . CYS A 1 228 ? 7.003 13.067 -23.667 1.00 67.88 228 CYS A CA 1
ATOM 1844 C C . CYS A 1 228 ? 6.987 12.097 -24.861 1.00 67.88 228 CYS A C 1
ATOM 1846 O O . CYS A 1 228 ? 6.397 11.016 -24.809 1.00 67.88 228 CYS A O 1
ATOM 1848 N N . THR A 1 229 ? 7.571 12.499 -25.995 1.00 59.59 229 THR A N 1
ATOM 1849 C CA . THR A 1 229 ? 7.525 11.696 -27.225 1.00 59.59 229 THR A CA 1
ATOM 1850 C C . THR A 1 229 ? 8.456 10.489 -27.117 1.00 59.59 229 THR A C 1
ATOM 1852 O O . THR A 1 229 ? 9.680 10.591 -27.204 1.00 59.59 229 THR A O 1
ATOM 1855 N N . GLY A 1 230 ? 7.852 9.313 -26.961 1.00 63.06 230 GLY A N 1
ATOM 1856 C CA . GLY A 1 230 ? 8.564 8.045 -26.859 1.00 63.06 230 GLY A CA 1
ATOM 1857 C C . GLY A 1 230 ? 8.921 7.662 -25.424 1.00 63.06 230 GLY A C 1
ATOM 1858 O O . GLY A 1 230 ? 8.665 8.383 -24.463 1.00 63.06 230 GLY A O 1
ATOM 1859 N N . LYS A 1 231 ? 9.462 6.455 -25.292 1.00 67.00 231 LYS A N 1
ATOM 1860 C CA . LYS A 1 231 ? 9.783 5.846 -24.004 1.00 67.00 231 LYS A CA 1
ATOM 1861 C C . LYS A 1 231 ? 10.884 6.634 -23.294 1.00 67.00 231 LYS A C 1
ATOM 1863 O O . LYS A 1 231 ? 11.929 6.891 -23.901 1.00 67.00 231 LYS A O 1
ATOM 1868 N N . ASN A 1 232 ? 10.663 6.987 -22.031 1.00 67.94 232 ASN A N 1
ATOM 1869 C CA . ASN A 1 232 ? 11.628 7.757 -21.249 1.00 67.94 232 ASN A CA 1
ATOM 1870 C C . ASN A 1 232 ? 12.805 6.876 -20.813 1.00 67.94 232 ASN A C 1
ATOM 1872 O O . ASN A 1 232 ? 13.955 7.309 -20.876 1.00 67.94 232 ASN A O 1
ATOM 1876 N N . VAL A 1 233 ? 12.543 5.615 -20.461 1.00 69.44 233 VAL A N 1
ATOM 1877 C CA . VAL A 1 233 ? 13.564 4.612 -20.133 1.00 69.44 233 VAL A CA 1
ATOM 1878 C C . VAL A 1 233 ? 13.695 3.628 -21.297 1.00 69.44 233 VAL A C 1
ATOM 1880 O O . VAL A 1 233 ? 13.151 2.522 -21.280 1.00 69.44 233 VAL A O 1
ATOM 1883 N N . ARG A 1 234 ? 14.376 4.057 -22.367 1.00 62.56 234 ARG A N 1
ATOM 1884 C CA . ARG A 1 234 ? 14.405 3.337 -23.658 1.00 62.56 234 ARG A CA 1
ATOM 1885 C C . ARG A 1 234 ? 14.899 1.895 -23.559 1.00 62.56 234 ARG A C 1
ATOM 1887 O O . ARG A 1 234 ? 14.365 1.040 -24.253 1.00 62.56 234 ARG A O 1
ATOM 1894 N N . GLU A 1 235 ? 15.865 1.637 -22.686 1.00 68.56 235 GLU A N 1
ATOM 1895 C CA . GLU A 1 235 ? 16.495 0.321 -22.518 1.00 68.56 235 GLU A CA 1
ATOM 1896 C C . GLU A 1 235 ? 15.630 -0.667 -21.722 1.00 68.56 235 GLU A C 1
ATOM 1898 O O . GLU A 1 235 ? 15.843 -1.878 -21.769 1.00 68.56 235 GLU A O 1
ATOM 1903 N N . LEU A 1 236 ? 14.630 -0.172 -20.988 1.00 73.00 236 LEU A N 1
ATOM 1904 C CA . LEU A 1 236 ? 13.918 -0.971 -20.002 1.00 73.00 236 LEU A CA 1
ATOM 1905 C C . LEU A 1 236 ? 12.676 -1.630 -20.600 1.00 73.00 236 LEU A C 1
ATOM 1907 O O . LEU A 1 236 ? 11.556 -1.169 -20.412 1.00 73.00 236 LEU A O 1
ATOM 1911 N N . HIS A 1 237 ? 12.854 -2.692 -21.380 1.00 70.19 237 HIS A N 1
ATOM 1912 C CA . HIS A 1 237 ? 11.733 -3.398 -22.017 1.00 70.19 237 HIS A CA 1
ATOM 1913 C C . HIS A 1 237 ? 10.891 -4.220 -21.040 1.00 70.19 237 HIS A C 1
ATOM 1915 O O . HIS A 1 237 ? 9.679 -4.311 -21.228 1.00 70.19 237 HIS A O 1
ATOM 1921 N N . ASP A 1 238 ? 11.522 -4.753 -19.997 1.00 83.75 238 ASP A N 1
ATOM 1922 C CA . ASP A 1 238 ? 10.887 -5.541 -18.952 1.00 83.75 238 ASP A CA 1
ATOM 1923 C C . ASP A 1 238 ? 11.420 -5.104 -17.584 1.00 83.75 238 ASP A C 1
ATOM 1925 O O . ASP A 1 238 ? 12.630 -5.009 -17.383 1.00 83.75 238 ASP A O 1
ATOM 1929 N N . ILE A 1 239 ? 10.514 -4.823 -16.650 1.00 90.06 239 ILE A N 1
ATOM 1930 C CA . ILE A 1 239 ? 10.850 -4.364 -15.298 1.00 90.06 239 ILE A CA 1
ATOM 1931 C C . ILE A 1 239 ? 10.911 -5.513 -14.287 1.00 90.06 239 ILE A C 1
ATOM 1933 O O . ILE A 1 239 ? 11.273 -5.284 -13.141 1.00 90.06 239 ILE A O 1
ATOM 1937 N N . THR A 1 240 ? 10.568 -6.740 -14.691 1.00 91.25 240 THR A N 1
ATOM 1938 C CA . THR A 1 240 ? 10.469 -7.925 -13.819 1.00 91.25 240 THR A CA 1
ATOM 1939 C C . THR A 1 240 ? 11.760 -8.175 -13.033 1.00 91.25 240 THR A C 1
ATOM 1941 O O . THR A 1 240 ? 11.704 -8.402 -11.831 1.00 91.25 240 THR A O 1
ATOM 1944 N N . ALA A 1 241 ? 12.925 -8.051 -13.681 1.00 89.31 241 ALA A N 1
ATOM 1945 C CA . ALA A 1 241 ? 14.238 -8.264 -13.060 1.00 89.31 241 ALA A CA 1
ATOM 1946 C C . ALA A 1 241 ? 14.676 -7.142 -12.098 1.00 89.31 241 ALA A C 1
ATOM 1948 O O . ALA A 1 24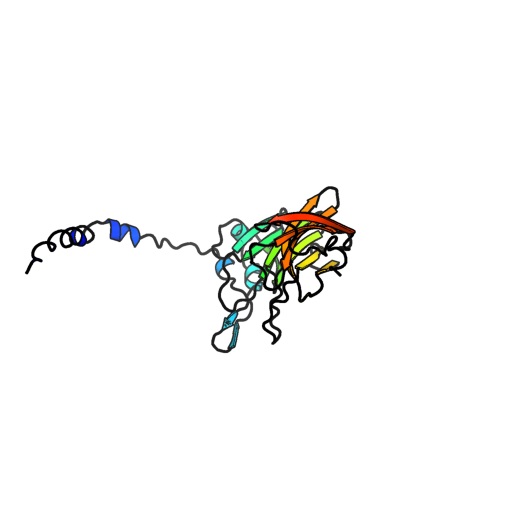1 ? 15.721 -7.250 -11.467 1.00 89.31 241 ALA A O 1
ATOM 1949 N N . LEU A 1 242 ? 13.903 -6.056 -12.006 1.00 89.81 242 LEU A N 1
ATOM 1950 C CA . LEU A 1 242 ? 14.166 -4.939 -11.099 1.00 89.81 242 LEU A CA 1
ATOM 1951 C C . LEU A 1 242 ? 13.363 -5.044 -9.805 1.00 89.81 242 LEU A C 1
ATOM 1953 O O . LEU A 1 242 ? 13.289 -4.068 -9.064 1.00 89.81 242 LEU A O 1
ATOM 1957 N N . PHE A 1 243 ? 12.735 -6.191 -9.557 1.00 90.75 243 PHE A N 1
ATOM 1958 C CA . PHE A 1 243 ? 11.995 -6.492 -8.343 1.00 90.75 243 PHE A CA 1
ATOM 1959 C C . PHE A 1 243 ? 12.525 -7.793 -7.745 1.00 90.75 243 PHE A C 1
ATOM 1961 O O . PHE A 1 243 ? 12.748 -8.765 -8.468 1.00 90.75 243 PHE A O 1
ATOM 1968 N N . GLU A 1 244 ? 12.712 -7.792 -6.430 1.00 88.25 244 GLU A N 1
ATOM 1969 C CA . GLU A 1 244 ? 13.149 -8.941 -5.624 1.00 88.25 244 GLU A CA 1
ATOM 1970 C C . GLU A 1 244 ? 12.214 -9.192 -4.443 1.00 88.25 244 GLU A C 1
ATOM 1972 O O . GLU A 1 244 ? 11.466 -8.255 -4.073 1.00 88.25 244 GLU A O 1
#

Radius of gyration: 24.54 Å; chains: 1; bounding box: 46×86×49 Å

Foldseek 3Di:
DDDDDDDPPVPVVVVVVPDDCVVVVVVPPPPVPVQLVVLVQQAWFQDPVRDIDHGDVVVLQVAWQVSLVDDHPQWDWADQDDFWIKTAGPDDDPRHWGWIKIWGDDHGGTDDMDIDTQFRWQEWHDDDQKIKTKTFWRCDPDVDRDTQQKMKIFIAGNVRHTQDMKMFARDPQKHKGWNYWDADPNWIWTKIWIDTDVDDPQFIWIKIFTADPSGQGDWMDTDDTGPDPDHPCVVPHTRRVRMD